Protein AF-A0A964HTT4-F1 (afdb_monomer_lite)

Structure (mmCIF, N/CA/C/O backbone):
data_AF-A0A964HTT4-F1
#
_entry.id   AF-A0A964HTT4-F1
#
loop_
_atom_site.group_PDB
_atom_site.id
_atom_site.type_symbol
_atom_site.label_atom_id
_atom_site.label_alt_id
_atom_site.label_comp_id
_atom_site.label_asym_id
_atom_site.label_entity_id
_atom_site.label_seq_id
_atom_site.pdbx_PDB_ins_code
_atom_site.Cartn_x
_atom_site.Cartn_y
_atom_site.Cartn_z
_atom_site.occupancy
_atom_site.B_iso_or_equiv
_atom_site.auth_seq_id
_atom_site.auth_comp_id
_atom_site.auth_asym_id
_atom_site.auth_atom_id
_atom_site.pdbx_PDB_model_num
ATOM 1 N N . MET A 1 1 ? -8.428 60.181 41.501 1.00 48.38 1 MET A N 1
ATOM 2 C CA . MET A 1 1 ? -9.116 59.068 42.196 1.00 48.38 1 MET A CA 1
ATOM 3 C C . MET A 1 1 ? -8.075 58.330 43.023 1.00 48.38 1 MET A C 1
ATOM 5 O O . MET A 1 1 ? -7.063 57.932 42.460 1.00 48.38 1 MET A O 1
ATOM 9 N N . SER A 1 2 ? -8.253 58.273 44.342 1.00 55.69 2 SER A N 1
ATOM 10 C CA . SER A 1 2 ? -7.199 58.010 45.333 1.00 55.69 2 SER A CA 1
ATOM 11 C C . SER A 1 2 ? -6.423 56.708 45.081 1.00 55.69 2 SER A C 1
ATOM 13 O O . SER A 1 2 ? -6.995 55.621 45.052 1.00 55.69 2 SER A O 1
ATOM 15 N N . GLN A 1 3 ? -5.111 56.837 44.860 1.00 75.62 3 GLN A N 1
ATOM 16 C CA . GLN A 1 3 ? -4.193 55.747 44.493 1.00 75.62 3 GLN A CA 1
ATOM 17 C C . GLN A 1 3 ? -3.587 55.008 45.702 1.00 75.62 3 GLN A C 1
ATOM 19 O O . GLN A 1 3 ? -2.711 54.162 45.514 1.00 75.62 3 GLN A O 1
ATOM 24 N N . ARG A 1 4 ? -4.034 55.309 46.927 1.00 81.19 4 ARG A N 1
ATOM 25 C CA . ARG A 1 4 ? -3.512 54.727 48.171 1.00 81.19 4 ARG A CA 1
ATOM 26 C C . ARG A 1 4 ? -4.614 54.036 48.969 1.00 81.19 4 ARG A C 1
ATOM 28 O O . ARG A 1 4 ? -5.766 54.460 48.900 1.00 81.19 4 ARG A O 1
ATOM 35 N N . ILE A 1 5 ? -4.250 52.962 49.664 1.00 82.88 5 ILE A N 1
ATOM 36 C CA . ILE A 1 5 ? -5.135 52.126 50.484 1.00 82.88 5 ILE A CA 1
ATOM 37 C C . ILE A 1 5 ? -4.649 52.216 51.938 1.00 82.88 5 ILE A C 1
ATOM 39 O O . ILE A 1 5 ? -3.454 52.010 52.165 1.00 82.88 5 ILE A O 1
ATOM 43 N N . PRO A 1 6 ? -5.517 52.526 52.914 1.00 84.50 6 PRO A N 1
ATOM 44 C CA . PRO A 1 6 ? -5.132 52.553 54.322 1.00 84.50 6 PRO A CA 1
ATOM 45 C C . PRO A 1 6 ? -4.897 51.140 54.871 1.00 84.50 6 PRO A C 1
ATOM 47 O O . PRO A 1 6 ? -5.583 50.196 54.481 1.00 84.50 6 PRO A O 1
ATOM 50 N N . VAL A 1 7 ? -3.966 50.995 55.822 1.00 82.12 7 VAL A N 1
ATOM 51 C CA . VAL A 1 7 ? -3.648 49.711 56.487 1.00 82.12 7 VAL A CA 1
ATOM 52 C C . VAL A 1 7 ? -4.878 49.016 57.071 1.00 82.12 7 VAL A C 1
ATOM 54 O O . VAL A 1 7 ? -4.962 47.791 57.038 1.00 82.12 7 VAL A O 1
ATOM 57 N N . THR A 1 8 ? -5.859 49.779 57.559 1.00 81.44 8 THR A N 1
ATOM 58 C CA . THR A 1 8 ? -7.095 49.250 58.160 1.00 81.44 8 THR A CA 1
ATOM 59 C C . THR A 1 8 ? -7.977 48.474 57.181 1.00 81.44 8 THR A C 1
ATOM 61 O O . THR A 1 8 ? -8.821 47.697 57.615 1.00 81.44 8 THR A O 1
ATOM 64 N N . GLU A 1 9 ? -7.794 48.669 55.873 1.00 79.62 9 GLU A N 1
ATOM 65 C CA . GLU A 1 9 ? -8.533 47.963 54.818 1.00 79.62 9 GLU A CA 1
ATOM 66 C C . GLU A 1 9 ? -7.769 46.744 54.265 1.00 79.62 9 GLU A C 1
ATOM 68 O O . GLU A 1 9 ? -8.265 46.054 53.372 1.00 79.62 9 GLU A O 1
ATOM 73 N N . LEU A 1 10 ? -6.561 46.460 54.769 1.00 78.31 10 LEU A N 1
ATOM 74 C CA . LEU A 1 10 ? -5.698 45.400 54.249 1.00 78.31 10 LEU A CA 1
ATOM 75 C C . LEU A 1 10 ? -5.826 44.093 55.055 1.00 78.31 10 LEU A C 1
ATOM 77 O O . LEU A 1 10 ? -5.874 44.121 56.285 1.00 78.31 10 LEU A O 1
ATOM 81 N N . PRO A 1 11 ? -5.801 42.918 54.393 1.00 77.50 11 PRO A N 1
ATOM 82 C CA . PRO A 1 11 ? -5.688 41.634 55.082 1.00 77.50 11 PRO A CA 1
ATOM 83 C C . PRO A 1 11 ? -4.397 41.545 55.906 1.00 77.50 11 PRO A C 1
ATOM 85 O O . PRO A 1 11 ? -3.343 41.996 55.458 1.00 77.50 11 PRO A O 1
ATOM 88 N N . GLN A 1 12 ? -4.443 40.881 57.065 1.00 72.50 12 GLN A N 1
ATOM 89 C CA . GLN A 1 12 ? -3.304 40.783 57.992 1.00 72.50 12 GLN A CA 1
ATOM 90 C C . GLN A 1 12 ? -2.031 40.203 57.344 1.00 72.50 12 GLN A C 1
ATOM 92 O O . GLN A 1 12 ? -0.926 40.648 57.642 1.00 72.50 12 GLN A O 1
ATOM 97 N N . SER A 1 13 ? -2.179 39.260 56.407 1.00 70.88 13 SER A N 1
ATOM 98 C CA . SER A 1 13 ? -1.062 38.693 55.639 1.00 70.88 13 SER A CA 1
ATOM 99 C C . SER A 1 13 ? -0.365 39.719 54.741 1.00 70.88 13 SER A C 1
ATOM 101 O O . SER A 1 13 ? 0.842 39.638 54.529 1.00 70.88 13 SER A O 1
ATOM 103 N N . VAL A 1 14 ? -1.115 40.692 54.220 1.00 74.38 14 VAL A N 1
ATOM 104 C CA . VAL A 1 14 ? -0.587 41.780 53.391 1.00 74.38 14 VAL A CA 1
ATOM 105 C C . VAL A 1 14 ? 0.033 42.863 54.264 1.00 74.38 14 VAL A C 1
ATOM 107 O O . VAL A 1 14 ? 1.078 43.385 53.900 1.00 74.38 14 VAL A O 1
ATOM 110 N N . VAL A 1 15 ? -0.569 43.163 55.421 1.00 78.44 15 VAL A N 1
ATOM 111 C CA . VAL A 1 15 ? -0.008 44.116 56.392 1.00 78.44 15 VAL A CA 1
ATOM 112 C C . VAL A 1 15 ? 1.374 43.660 56.844 1.00 78.44 15 VAL A C 1
ATOM 114 O O . VAL A 1 15 ? 2.316 44.432 56.733 1.00 78.44 15 VAL A O 1
ATOM 117 N N . TRP A 1 16 ? 1.518 42.394 57.249 1.00 78.69 16 TRP A N 1
ATOM 118 C CA . TRP A 1 16 ? 2.817 41.841 57.640 1.00 78.69 16 TRP A CA 1
ATOM 119 C C . TRP A 1 16 ? 3.867 41.980 56.527 1.00 78.69 16 TRP A C 1
ATOM 121 O O . TRP A 1 16 ? 4.937 42.534 56.759 1.00 78.69 16 TRP A O 1
ATOM 131 N N . ALA A 1 17 ? 3.547 41.543 55.305 1.00 74.25 17 ALA A N 1
ATOM 132 C CA . ALA A 1 17 ? 4.492 41.586 54.189 1.00 74.25 17 ALA A CA 1
ATOM 133 C C . ALA A 1 17 ? 4.860 43.022 53.777 1.00 74.25 17 ALA A C 1
ATOM 135 O O . ALA A 1 17 ? 5.997 43.289 53.402 1.00 74.25 17 ALA A O 1
ATOM 136 N N . ALA A 1 18 ? 3.905 43.951 53.841 1.00 79.81 18 ALA A N 1
ATOM 137 C CA . ALA A 1 18 ? 4.143 45.356 53.539 1.00 79.81 18 ALA A CA 1
ATOM 138 C C . ALA A 1 18 ? 4.972 46.060 54.625 1.00 79.81 18 ALA A C 1
ATOM 140 O O . ALA A 1 18 ? 5.767 46.929 54.280 1.00 79.81 18 ALA A O 1
ATOM 141 N N . THR A 1 19 ? 4.826 45.675 55.899 1.00 78.75 19 THR A N 1
ATOM 142 C CA . THR A 1 19 ? 5.685 46.154 56.994 1.00 78.75 19 THR A CA 1
ATOM 143 C C . THR A 1 19 ? 7.111 45.629 56.849 1.00 78.75 19 THR A C 1
ATOM 145 O O . THR A 1 19 ? 8.047 46.410 56.954 1.00 78.75 19 THR A O 1
ATOM 148 N N . GLU A 1 20 ? 7.287 44.338 56.553 1.00 78.56 20 GLU A N 1
ATOM 149 C CA . GLU A 1 20 ? 8.619 43.732 56.386 1.00 78.56 20 GLU A CA 1
ATOM 150 C C . GLU A 1 20 ? 9.408 44.365 55.227 1.00 78.56 20 GLU A C 1
ATOM 152 O O . GLU A 1 20 ? 10.632 44.455 55.261 1.00 78.56 20 GLU A O 1
ATOM 157 N N . LEU A 1 21 ? 8.698 44.818 54.191 1.00 79.31 21 LEU A N 1
ATOM 158 C CA . LEU A 1 21 ? 9.278 45.442 53.001 1.00 79.31 21 LEU A CA 1
ATOM 159 C C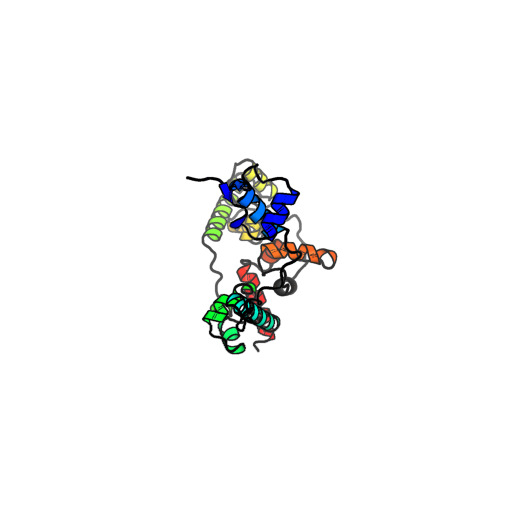 . LEU A 1 21 ? 9.280 46.978 53.045 1.00 79.31 21 LEU A C 1
ATOM 161 O O . LEU A 1 21 ? 9.623 47.597 52.039 1.00 79.31 21 LEU A O 1
ATOM 165 N N . ASP A 1 22 ? 8.884 47.574 54.173 1.00 81.44 22 ASP A N 1
ATOM 166 C CA . ASP A 1 22 ? 8.840 49.025 54.403 1.00 81.44 22 ASP A CA 1
ATOM 167 C C . ASP A 1 22 ? 8.063 49.805 53.319 1.00 81.44 22 ASP A C 1
ATOM 169 O O . ASP A 1 22 ? 8.517 50.794 52.746 1.00 81.44 22 ASP A O 1
ATOM 173 N N . LEU A 1 23 ? 6.871 49.307 52.967 1.00 82.25 23 LEU A N 1
ATOM 174 C CA . LEU A 1 23 ? 6.066 49.828 51.850 1.00 82.25 23 LEU A CA 1
ATOM 175 C C . LEU A 1 23 ? 4.967 50.817 52.268 1.00 82.25 23 LEU A C 1
ATOM 177 O O . LEU A 1 23 ? 4.212 51.284 51.403 1.00 82.25 23 LEU A O 1
ATOM 181 N N . PHE A 1 24 ? 4.855 51.115 53.563 1.00 84.56 24 PHE A N 1
ATOM 182 C CA . PHE A 1 24 ? 3.921 52.106 54.090 1.00 84.56 24 PHE A CA 1
ATOM 183 C C . PHE A 1 24 ? 4.535 53.504 54.084 1.00 84.56 24 PHE A C 1
ATOM 185 O O . PHE A 1 24 ? 5.737 53.674 54.242 1.00 84.56 24 PHE A O 1
ATOM 192 N N . ASP A 1 25 ? 3.695 54.513 53.878 1.00 80.12 25 ASP A N 1
ATOM 193 C CA . ASP A 1 25 ? 4.083 55.907 54.076 1.00 80.12 25 ASP A CA 1
ATOM 194 C C . ASP A 1 25 ? 3.839 56.374 55.519 1.00 80.12 25 ASP A C 1
ATOM 196 O O . ASP A 1 25 ? 3.223 55.673 56.323 1.00 80.12 25 ASP A O 1
ATOM 200 N N . ASP A 1 26 ? 4.248 57.609 55.822 1.00 77.94 26 ASP A N 1
ATOM 201 C CA . ASP A 1 26 ? 4.052 58.254 57.131 1.00 77.94 26 ASP A CA 1
ATOM 202 C C . ASP A 1 26 ? 2.573 58.330 57.569 1.00 77.94 26 ASP A C 1
ATOM 204 O O . ASP A 1 26 ? 2.273 58.502 58.749 1.00 77.94 26 ASP A O 1
ATOM 208 N N . ASN A 1 27 ? 1.634 58.175 56.627 1.00 79.75 27 ASN A N 1
ATOM 209 C CA . ASN A 1 27 ? 0.190 58.168 56.867 1.00 79.75 27 ASN A CA 1
ATOM 210 C C . ASN A 1 27 ? -0.394 56.749 56.985 1.00 79.75 27 ASN A C 1
ATOM 212 O O . ASN A 1 27 ? -1.616 56.584 56.998 1.00 79.75 27 ASN A O 1
ATOM 216 N N . ASN A 1 28 ? 0.459 55.727 57.078 1.00 81.44 28 ASN A N 1
ATOM 217 C CA . ASN A 1 28 ? 0.090 54.322 57.204 1.00 81.44 28 ASN A CA 1
ATOM 218 C C . ASN A 1 28 ? -0.806 53.833 56.045 1.00 81.44 28 ASN A C 1
ATOM 220 O O . ASN A 1 28 ? -1.810 53.133 56.230 1.00 81.44 28 ASN A O 1
ATOM 224 N N . THR A 1 29 ? -0.459 54.242 54.823 1.00 84.31 29 THR A N 1
ATOM 225 C CA . THR A 1 29 ? -1.119 53.841 53.578 1.00 84.31 29 THR A CA 1
ATOM 226 C C . THR A 1 29 ? -0.125 53.233 52.588 1.00 84.31 29 THR A C 1
ATOM 228 O O . THR A 1 29 ? 1.055 53.574 52.569 1.00 84.31 29 THR A O 1
ATOM 231 N N . ILE A 1 30 ? -0.603 52.320 51.740 1.00 86.06 30 ILE A N 1
ATOM 232 C CA . ILE A 1 30 ? 0.188 51.685 50.677 1.00 86.06 30 ILE A CA 1
ATOM 233 C C . ILE A 1 30 ? -0.327 52.101 49.300 1.00 86.06 30 ILE A C 1
ATOM 235 O O . ILE A 1 30 ? -1.529 52.298 49.094 1.00 86.06 30 ILE A O 1
ATOM 239 N N . SER A 1 31 ? 0.567 52.214 48.316 1.00 85.38 31 SER A N 1
ATOM 240 C CA . SER A 1 31 ? 0.157 52.451 46.930 1.00 85.38 31 SER A CA 1
ATOM 241 C C . SER A 1 31 ? -0.603 51.242 46.358 1.00 85.38 31 SER A C 1
ATOM 243 O O . SER A 1 31 ? -0.275 50.082 46.617 1.00 85.38 31 SER A O 1
ATOM 245 N N . ARG A 1 32 ? -1.615 51.497 45.519 1.00 79.19 32 ARG A N 1
ATOM 246 C CA . ARG A 1 32 ? -2.383 50.435 44.840 1.00 79.19 32 ARG A CA 1
ATOM 247 C C . ARG A 1 32 ? -1.519 49.532 43.960 1.00 79.19 32 ARG A C 1
ATOM 249 O O . ARG A 1 32 ? -1.834 48.353 43.818 1.00 79.19 32 ARG A O 1
ATOM 256 N N . SER A 1 33 ? -0.460 50.071 43.356 1.00 80.38 33 SER A N 1
ATOM 257 C CA . SER A 1 33 ? 0.473 49.289 42.543 1.00 80.38 33 SER A CA 1
ATOM 258 C C . SER A 1 33 ? 1.280 48.322 43.406 1.00 80.38 33 SER A C 1
ATOM 260 O O . SER A 1 33 ? 1.336 47.143 43.071 1.00 80.38 33 SER A O 1
ATOM 262 N N . HIS A 1 34 ? 1.820 48.774 44.545 1.00 81.06 34 HIS A N 1
ATOM 263 C CA . HIS A 1 34 ? 2.530 47.898 45.483 1.00 81.06 34 HIS A CA 1
ATOM 264 C C . HIS A 1 34 ? 1.600 46.840 46.074 1.00 81.06 34 HIS A C 1
ATOM 266 O O . HIS A 1 34 ? 1.963 45.669 46.100 1.00 81.06 34 HIS A O 1
ATOM 272 N N . PHE A 1 35 ? 0.373 47.218 46.447 1.00 79.44 35 PHE A N 1
ATOM 273 C CA . PHE A 1 35 ? -0.634 46.267 46.918 1.00 79.44 35 PHE A CA 1
ATOM 274 C C . PHE A 1 35 ? -0.944 45.180 45.879 1.00 79.44 35 PHE A C 1
ATOM 276 O O . PHE A 1 35 ? -1.007 44.003 46.223 1.00 79.44 35 PHE A O 1
ATOM 283 N N . ARG A 1 36 ? -1.105 45.546 44.600 1.00 78.88 36 ARG A N 1
ATOM 284 C CA . ARG A 1 36 ? -1.373 44.573 43.531 1.00 78.88 36 ARG A CA 1
ATOM 285 C C . ARG A 1 36 ? -0.204 43.610 43.336 1.00 78.88 36 ARG A C 1
ATOM 287 O O . ARG A 1 36 ? -0.428 42.404 43.286 1.00 78.88 36 ARG A O 1
ATOM 294 N N . THR A 1 37 ? 1.020 44.127 43.266 1.00 79.00 37 THR A N 1
ATOM 295 C CA . THR A 1 37 ? 2.223 43.298 43.113 1.00 79.00 37 THR A CA 1
ATOM 296 C C . THR A 1 37 ? 2.416 42.371 44.316 1.00 79.00 37 THR A C 1
ATOM 298 O O . THR A 1 37 ? 2.696 41.189 44.134 1.00 79.00 37 THR A O 1
ATOM 301 N N . LEU A 1 38 ? 2.189 42.868 45.537 1.00 78.25 38 LEU A N 1
ATOM 302 C CA . LEU A 1 38 ? 2.203 42.060 46.760 1.00 78.25 38 LEU A CA 1
ATOM 303 C C . LEU A 1 38 ? 1.121 40.984 46.758 1.00 78.25 38 LEU A C 1
ATOM 305 O O . LEU A 1 38 ? 1.397 39.845 47.117 1.00 78.25 38 LEU A O 1
ATOM 309 N N . GLY A 1 39 ? -0.098 41.321 46.338 1.00 72.25 39 GLY A N 1
ATOM 310 C CA . GLY A 1 39 ? -1.194 40.364 46.223 1.00 72.25 39 GLY A CA 1
ATOM 311 C C . GLY A 1 39 ? -0.860 39.232 45.251 1.00 72.25 39 GLY A C 1
ATOM 312 O O . GLY A 1 39 ? -1.039 38.065 45.584 1.00 72.25 39 GLY A O 1
ATOM 313 N N . GLU A 1 40 ? -0.308 39.554 44.078 1.00 73.62 40 GLU A N 1
ATOM 314 C CA . GLU A 1 40 ? 0.144 38.553 43.103 1.00 73.62 40 GLU A CA 1
ATOM 315 C C . GLU A 1 40 ? 1.315 37.708 43.635 1.00 73.62 40 GLU A C 1
ATOM 317 O O . GLU A 1 40 ? 1.335 36.491 43.437 1.00 73.62 40 GLU A O 1
ATOM 322 N N . PHE A 1 41 ? 2.260 38.323 44.353 1.00 69.88 41 PHE A N 1
ATOM 323 C CA . PHE A 1 41 ? 3.376 37.621 44.985 1.00 69.88 41 PHE A CA 1
ATOM 324 C C . PHE A 1 41 ? 2.900 36.661 46.084 1.00 69.88 41 PHE A C 1
ATOM 326 O O . PHE A 1 41 ? 3.270 35.488 46.075 1.00 69.88 41 PHE A O 1
ATOM 333 N N . LEU A 1 42 ? 2.027 37.113 46.986 1.00 70.56 42 LEU A N 1
ATOM 334 C CA . LEU A 1 42 ? 1.474 36.296 48.068 1.00 70.56 42 LEU A CA 1
ATOM 335 C C . LEU A 1 42 ? 0.562 35.181 47.542 1.00 70.56 42 LEU A C 1
ATOM 337 O O . LEU A 1 42 ? 0.581 34.082 48.086 1.00 70.56 42 LEU A O 1
ATOM 341 N N . LEU A 1 43 ? -0.177 35.404 46.453 1.00 66.81 43 LEU A N 1
ATOM 342 C CA . LEU A 1 43 ? -0.942 34.341 45.792 1.00 66.81 43 LEU A CA 1
ATOM 343 C C . LEU A 1 43 ? -0.041 33.279 45.148 1.00 66.81 43 LEU A C 1
ATOM 345 O O . LEU A 1 43 ? -0.410 32.107 45.123 1.00 66.81 43 LEU A O 1
ATOM 349 N N . ARG A 1 44 ? 1.126 33.671 44.620 1.00 63.34 44 ARG A N 1
ATOM 350 C CA . ARG A 1 44 ? 2.075 32.735 43.995 1.00 63.34 44 ARG A CA 1
ATOM 351 C C . ARG A 1 44 ? 2.962 32.000 44.994 1.00 63.34 44 ARG A C 1
ATOM 353 O O . ARG A 1 44 ? 3.280 30.841 44.755 1.00 63.34 44 ARG A O 1
ATOM 360 N N . TYR A 1 45 ? 3.374 32.664 46.070 1.00 60.19 45 TYR A N 1
ATOM 361 C CA . TYR A 1 45 ? 4.447 32.186 46.948 1.00 60.19 45 TYR A CA 1
ATOM 362 C C . TYR A 1 45 ? 4.072 32.160 48.437 1.00 60.19 45 TYR A C 1
ATOM 364 O O . TYR A 1 45 ? 4.768 31.532 49.226 1.00 60.19 45 TYR A O 1
ATOM 372 N N . GLY A 1 46 ? 2.963 32.787 48.842 1.00 59.47 46 GLY A N 1
ATOM 373 C CA . GLY A 1 46 ? 2.532 32.917 50.242 1.00 59.47 46 GLY A CA 1
ATOM 374 C C . GLY A 1 46 ? 1.785 31.707 50.817 1.00 59.47 46 GLY A C 1
ATOM 375 O O . GLY A 1 46 ? 1.170 31.818 51.876 1.00 59.47 46 GLY A O 1
ATOM 376 N N . GLY A 1 47 ? 1.830 30.549 50.153 1.00 53.91 47 GLY A N 1
ATOM 377 C CA . GLY A 1 47 ? 1.126 29.315 50.535 1.00 53.91 47 GLY A CA 1
ATOM 378 C C . GLY A 1 47 ? 1.654 28.602 51.790 1.00 53.91 47 GLY A C 1
ATOM 379 O O . GLY A 1 47 ? 1.583 27.381 51.856 1.00 53.91 47 GLY A O 1
ATOM 380 N N . GLY A 1 48 ? 2.206 29.333 52.763 1.00 51.38 48 GLY A N 1
ATOM 381 C CA . GLY A 1 48 ? 2.815 28.762 53.966 1.00 51.38 48 GLY A CA 1
ATOM 382 C C . GLY A 1 48 ? 1.895 28.638 55.183 1.00 51.38 48 GLY A C 1
ATOM 383 O O . GLY A 1 48 ? 2.076 27.705 55.947 1.00 51.38 48 GLY A O 1
ATOM 384 N N . ASN A 1 49 ? 0.918 29.532 55.390 1.00 49.69 49 ASN A N 1
ATOM 385 C CA . ASN A 1 49 ? 0.170 29.592 56.662 1.00 49.69 49 ASN A CA 1
ATOM 386 C C . ASN A 1 49 ? -1.287 30.071 56.506 1.00 49.69 49 ASN A C 1
ATOM 388 O O . ASN A 1 49 ? -1.701 31.074 57.082 1.00 49.69 49 ASN A O 1
ATOM 392 N N . SER A 1 50 ? -2.104 29.357 55.732 1.00 42.25 50 SER A N 1
ATOM 393 C CA . SER A 1 50 ? -3.564 29.519 55.801 1.00 42.25 50 SER A CA 1
ATOM 394 C C . SER A 1 50 ? -4.264 28.162 55.815 1.00 42.25 50 SER A C 1
ATOM 396 O O . SER A 1 50 ? -4.059 27.322 54.943 1.00 42.25 50 SER A O 1
ATOM 398 N N . THR A 1 51 ? -5.072 27.958 56.857 1.00 41.31 51 THR A N 1
ATOM 399 C CA . THR A 1 51 ? -5.993 26.836 57.067 1.00 41.31 51 THR A CA 1
ATOM 400 C C . THR A 1 51 ? -6.727 26.495 55.766 1.00 41.31 51 THR A C 1
ATOM 402 O O . THR A 1 51 ? -7.200 27.419 55.097 1.00 41.31 51 THR A O 1
ATOM 405 N N . PRO A 1 52 ? -6.843 25.210 55.375 1.00 40.19 52 PRO A N 1
ATOM 406 C CA . PRO A 1 52 ? -7.417 24.864 54.086 1.00 40.19 52 PRO A CA 1
ATOM 407 C C . PRO A 1 52 ? -8.868 25.343 54.025 1.00 40.19 52 PRO A C 1
ATOM 409 O O . PRO A 1 52 ? -9.713 24.929 54.820 1.00 40.19 52 PRO A O 1
ATOM 412 N N . ALA A 1 53 ? -9.157 26.209 53.050 1.00 37.12 53 ALA A N 1
ATOM 413 C CA . ALA A 1 53 ? -10.517 26.423 52.579 1.00 37.12 53 ALA A CA 1
ATOM 414 C C . ALA A 1 53 ? -11.142 25.047 52.286 1.00 37.12 53 ALA A C 1
ATOM 416 O O . ALA A 1 53 ? -10.425 24.167 51.788 1.00 37.12 53 ALA A O 1
ATOM 417 N N . PRO A 1 54 ? -12.438 24.828 52.591 1.00 40.75 54 PRO A N 1
ATOM 418 C CA . PRO A 1 54 ? -13.058 23.531 52.383 1.00 40.75 54 PRO A CA 1
ATOM 419 C C . PRO A 1 54 ? -12.815 23.134 50.936 1.00 40.75 54 PRO A C 1
ATOM 421 O O . PRO A 1 54 ? -13.107 23.908 50.017 1.00 40.75 54 PRO A O 1
ATOM 424 N N . ALA A 1 55 ? -12.196 21.965 50.763 1.00 41.31 55 ALA A N 1
ATOM 425 C CA . ALA A 1 55 ? -11.886 21.411 49.464 1.00 41.31 55 ALA A CA 1
ATOM 426 C C . ALA A 1 55 ? -13.119 21.598 48.582 1.00 41.31 55 ALA A C 1
ATOM 428 O O . ALA A 1 55 ? -14.201 21.103 48.915 1.00 41.31 55 ALA A O 1
ATOM 429 N N . LYS A 1 56 ? -12.978 22.342 47.475 1.00 44.94 56 LYS A N 1
ATOM 430 C CA . LYS A 1 56 ? -13.944 22.234 46.383 1.00 44.94 56 LYS A CA 1
ATOM 431 C C . LYS A 1 56 ? -14.066 20.744 46.155 1.00 44.94 56 LYS A C 1
ATOM 433 O O . LYS A 1 56 ? -13.068 20.122 45.807 1.00 44.94 56 LYS A O 1
ATOM 438 N N . VAL A 1 57 ? -15.242 20.190 46.442 1.00 42.47 57 VAL A N 1
ATOM 439 C CA . VAL A 1 57 ? -15.544 18.787 46.203 1.00 42.47 57 VAL A CA 1
ATOM 440 C C . VAL A 1 57 ? -15.161 18.547 44.756 1.00 42.47 57 VAL A C 1
ATOM 442 O O . VAL A 1 57 ? -15.843 19.012 43.839 1.00 42.47 57 VAL A O 1
ATOM 445 N N . THR A 1 58 ? -14.005 17.916 44.552 1.00 42.66 58 THR A N 1
ATOM 446 C CA . THR A 1 58 ? -13.577 17.443 43.251 1.00 42.66 58 THR A CA 1
ATOM 447 C C . THR A 1 58 ? -14.652 16.451 42.888 1.00 42.66 58 THR A C 1
ATOM 449 O O . THR A 1 58 ? -14.690 15.356 43.440 1.00 42.66 58 THR A O 1
ATOM 452 N N . ARG A 1 59 ? -15.613 16.889 42.068 1.00 51.16 59 ARG A N 1
ATOM 453 C CA . ARG A 1 59 ? -16.690 16.042 41.571 1.00 51.16 59 ARG A CA 1
ATOM 454 C C . ARG A 1 59 ? -16.000 14.819 40.992 1.00 51.16 59 ARG A C 1
ATOM 456 O O . ARG A 1 59 ? -15.324 14.926 39.969 1.00 51.16 59 ARG A O 1
ATOM 463 N N . THR A 1 60 ? -16.108 13.695 41.690 1.00 50.69 60 THR A N 1
ATOM 464 C CA . THR A 1 60 ? -15.514 12.431 41.278 1.00 50.69 60 THR A CA 1
ATOM 465 C C . THR A 1 60 ? -16.066 12.146 39.893 1.00 50.69 60 THR A C 1
ATOM 467 O O . THR A 1 60 ? -17.283 12.050 39.711 1.00 50.69 60 THR A O 1
ATOM 470 N N . ARG A 1 61 ? -15.190 12.162 38.887 1.00 54.66 61 ARG A N 1
ATOM 471 C CA . ARG A 1 61 ? -15.587 12.171 37.481 1.00 54.66 61 ARG A CA 1
ATOM 472 C C . ARG A 1 61 ? -16.262 10.840 37.165 1.00 54.66 61 ARG A C 1
ATOM 474 O O . ARG A 1 61 ? -15.603 9.823 37.024 1.00 54.66 61 ARG A O 1
ATOM 481 N N . THR A 1 62 ? -17.591 10.843 37.120 1.00 60.69 62 THR A N 1
ATOM 482 C CA . THR A 1 62 ? -18.389 9.606 37.119 1.00 60.69 62 THR A CA 1
ATOM 483 C C . THR A 1 62 ? -18.599 9.028 35.719 1.00 60.69 62 THR A C 1
ATOM 485 O O . THR A 1 62 ? -19.111 7.924 35.589 1.00 60.69 62 THR A O 1
ATOM 488 N N . LYS A 1 63 ? -18.249 9.768 34.656 1.00 65.94 63 LYS A N 1
ATOM 489 C CA . LYS A 1 63 ? -18.427 9.334 33.264 1.00 65.94 63 LYS A CA 1
ATOM 490 C C . LYS A 1 63 ? -17.182 9.632 32.431 1.00 65.94 63 LYS A C 1
ATOM 492 O O . LYS A 1 63 ? -16.628 10.734 32.508 1.00 65.94 63 LYS A O 1
ATOM 497 N N . ALA A 1 64 ? -16.775 8.644 31.637 1.00 73.00 64 ALA A N 1
ATOM 498 C CA . ALA A 1 64 ? -15.722 8.777 30.640 1.00 73.00 64 ALA A CA 1
ATOM 499 C C . ALA A 1 64 ? -16.093 9.855 29.610 1.00 73.00 64 ALA A C 1
ATOM 501 O O . ALA A 1 64 ? -17.264 10.058 29.270 1.00 73.00 64 ALA A O 1
ATOM 502 N N . THR A 1 65 ? -15.094 10.583 29.124 1.00 80.25 65 THR A N 1
ATOM 503 C CA . THR A 1 65 ? -15.289 11.560 28.048 1.00 80.25 65 THR A CA 1
ATOM 504 C C . THR A 1 65 ? -15.517 10.846 26.721 1.00 80.25 65 THR A C 1
ATOM 506 O O . THR A 1 65 ? -15.073 9.720 26.519 1.00 80.25 65 THR A O 1
ATOM 509 N N . LYS A 1 66 ? -16.148 11.528 25.756 1.00 76.56 66 LYS A N 1
ATOM 510 C CA . LYS A 1 66 ? -16.306 10.997 24.389 1.00 76.56 66 LYS A CA 1
ATOM 511 C C . LYS A 1 66 ? -14.969 10.574 23.759 1.00 76.56 66 LYS A C 1
ATOM 513 O O . LYS A 1 66 ? -14.944 9.640 22.968 1.00 76.56 66 LYS A O 1
ATOM 518 N N . ALA A 1 67 ? -13.875 11.260 24.100 1.00 77.69 67 ALA A N 1
ATOM 519 C CA . ALA A 1 67 ? -12.539 10.935 23.611 1.00 77.69 67 ALA A CA 1
ATOM 520 C C . ALA A 1 67 ? -12.001 9.626 24.207 1.00 77.69 67 ALA A C 1
ATOM 522 O O . ALA A 1 67 ? -11.462 8.814 23.463 1.00 77.69 67 ALA A O 1
ATOM 523 N N . GLU A 1 68 ? -12.198 9.403 25.508 1.00 81.50 68 GLU A N 1
ATOM 524 C CA . GLU A 1 68 ? -11.817 8.155 26.185 1.00 81.50 68 GLU A CA 1
ATOM 525 C C . GLU A 1 68 ? -12.631 6.972 25.671 1.00 81.50 68 GLU A C 1
ATOM 527 O O . GLU A 1 68 ? -12.049 5.968 25.287 1.00 81.50 68 GLU A O 1
ATOM 532 N N . VAL A 1 69 ? -13.954 7.129 25.549 1.00 77.38 69 VAL A N 1
ATOM 533 C CA . VAL A 1 69 ? -14.834 6.089 24.986 1.00 77.38 69 VAL A CA 1
ATOM 534 C C . VAL A 1 69 ? -14.425 5.739 23.552 1.00 77.38 69 VAL A C 1
ATOM 536 O O . VAL A 1 69 ? -14.434 4.575 23.163 1.00 77.38 69 VAL A O 1
ATOM 539 N N . ARG A 1 70 ? -14.027 6.736 22.751 1.00 81.06 70 ARG A N 1
ATOM 540 C CA . ARG A 1 70 ? -13.511 6.497 21.397 1.00 81.06 70 ARG A CA 1
ATOM 541 C C . ARG A 1 70 ? -12.167 5.767 21.419 1.00 81.06 70 ARG A C 1
ATOM 543 O O . ARG A 1 70 ? -11.959 4.910 20.568 1.00 81.06 70 ARG A O 1
ATOM 550 N N . SER A 1 71 ? -11.269 6.106 22.345 1.00 87.88 71 SER A N 1
ATOM 551 C CA . SER A 1 71 ? -9.985 5.409 22.501 1.00 87.88 71 SER A CA 1
ATOM 552 C C . SER A 1 71 ? -10.212 3.944 22.857 1.00 87.88 71 SER A C 1
ATOM 554 O O . SER A 1 71 ? -9.731 3.073 22.147 1.00 87.88 71 SER A O 1
ATOM 556 N N . GLU A 1 72 ? -11.048 3.679 23.860 1.00 92.31 72 GLU A N 1
ATOM 557 C CA . GLU A 1 72 ? -11.396 2.325 24.296 1.00 92.31 72 GLU A CA 1
ATOM 558 C C . GLU A 1 72 ? -12.033 1.507 23.164 1.00 92.31 72 GLU A C 1
ATOM 560 O O . GLU A 1 72 ? -11.667 0.357 22.930 1.00 92.31 72 GLU A O 1
ATOM 565 N N . LEU A 1 73 ? -12.951 2.110 22.399 1.00 94.31 73 LEU A N 1
ATOM 566 C CA . LEU A 1 73 ? -13.535 1.443 2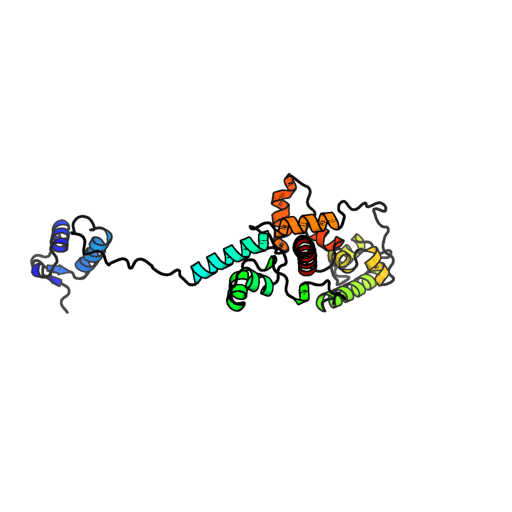1.238 1.00 94.31 73 LEU A CA 1
ATOM 567 C C . LEU A 1 73 ? -12.492 1.190 20.139 1.00 94.31 73 LEU A C 1
ATOM 569 O O . LEU A 1 73 ? -12.522 0.138 19.512 1.00 94.31 73 LEU A O 1
ATOM 573 N N . THR A 1 74 ? -11.554 2.114 19.919 1.00 94.75 74 THR A N 1
ATOM 574 C CA . THR A 1 74 ? -10.445 1.916 18.967 1.00 94.75 74 THR A CA 1
ATOM 575 C C . THR A 1 74 ? -9.574 0.732 19.384 1.00 94.75 74 THR A C 1
ATOM 577 O O . THR A 1 74 ? -9.207 -0.081 18.538 1.00 94.75 74 THR A O 1
ATOM 580 N N . ASP A 1 75 ? -9.280 0.602 20.677 1.00 94.19 75 ASP A N 1
ATOM 581 C CA . ASP A 1 75 ? -8.465 -0.487 21.216 1.00 94.19 75 ASP A CA 1
ATOM 582 C C . ASP A 1 75 ? -9.174 -1.839 21.071 1.00 94.19 75 ASP A C 1
ATOM 584 O O . ASP A 1 75 ? -8.572 -2.799 20.592 1.00 94.19 75 ASP A O 1
ATOM 588 N N . ARG A 1 76 ? -10.486 -1.890 21.340 1.00 96.44 76 ARG A N 1
ATOM 589 C CA . ARG A 1 76 ? -11.314 -3.082 21.082 1.00 96.44 76 ARG A CA 1
ATOM 590 C C . ARG A 1 76 ? -11.346 -3.467 19.602 1.00 96.44 76 ARG A C 1
ATOM 592 O O . ARG A 1 76 ? -11.267 -4.648 19.273 1.00 96.44 76 ARG A O 1
ATOM 599 N N . ILE A 1 77 ? -11.448 -2.489 18.697 1.00 96.50 77 ILE A N 1
ATOM 600 C CA . ILE A 1 77 ? -11.394 -2.746 17.248 1.00 96.50 77 ILE A CA 1
ATOM 601 C C . ILE A 1 77 ? -10.010 -3.281 16.858 1.00 96.50 77 ILE A C 1
ATOM 603 O O . ILE A 1 77 ? -9.920 -4.225 16.079 1.00 96.50 77 ILE A O 1
ATOM 607 N N . ARG A 1 78 ? -8.928 -2.715 17.407 1.00 94.25 78 ARG A N 1
ATOM 608 C CA . ARG A 1 78 ? -7.555 -3.176 17.156 1.00 94.25 78 ARG A CA 1
ATOM 609 C C . ARG A 1 78 ? -7.361 -4.628 17.590 1.00 94.25 78 ARG A C 1
ATOM 611 O O . ARG A 1 78 ? -6.788 -5.407 16.835 1.00 94.25 78 ARG A O 1
ATOM 618 N N . GLU A 1 79 ? -7.831 -4.982 18.782 1.00 95.06 79 GLU A N 1
ATOM 619 C CA . GLU A 1 79 ? -7.762 -6.347 19.311 1.00 95.06 79 GLU A CA 1
ATOM 620 C C . GLU A 1 79 ? -8.533 -7.333 18.423 1.00 95.06 79 GLU A C 1
ATOM 622 O O . GLU A 1 79 ? -8.011 -8.388 18.057 1.00 95.06 79 GLU A O 1
ATOM 627 N N . PHE A 1 80 ? -9.735 -6.951 17.982 1.00 96.44 80 PHE A N 1
ATOM 628 C CA . PHE A 1 80 ? -10.509 -7.746 17.032 1.00 96.44 80 PHE A CA 1
ATOM 629 C C . PHE A 1 80 ? -9.767 -7.936 15.698 1.00 96.44 80 PHE A C 1
ATOM 631 O O . PHE A 1 80 ? -9.621 -9.062 15.228 1.00 96.44 80 PHE A O 1
ATOM 638 N N . LEU A 1 81 ? -9.218 -6.866 15.116 1.00 95.50 81 LEU A N 1
ATOM 639 C CA . LEU A 1 81 ? -8.489 -6.916 13.840 1.00 95.50 81 LEU A CA 1
ATOM 640 C C . LEU A 1 81 ? -7.153 -7.669 13.915 1.00 95.50 81 LEU A C 1
ATOM 642 O O . LEU A 1 81 ? -6.650 -8.113 12.884 1.00 95.50 81 LEU A O 1
ATOM 646 N N . ALA A 1 82 ? -6.576 -7.852 15.106 1.00 93.50 82 ALA A N 1
ATOM 647 C CA . ALA A 1 82 ? -5.385 -8.683 15.276 1.00 93.50 82 ALA A CA 1
ATOM 648 C C . ALA A 1 82 ? -5.667 -10.163 14.950 1.00 93.50 82 ALA A C 1
ATOM 650 O O . ALA A 1 82 ? -4.802 -10.854 14.401 1.00 93.50 82 ALA A O 1
ATOM 651 N N . THR A 1 83 ? -6.884 -10.625 15.259 1.00 94.81 83 THR A N 1
ATOM 652 C CA . THR A 1 83 ? -7.358 -11.998 15.016 1.00 94.81 83 THR A CA 1
ATOM 653 C C . THR A 1 83 ? -8.191 -12.124 13.740 1.00 94.81 83 THR A C 1
ATOM 655 O O . THR A 1 83 ? -8.128 -13.163 13.092 1.00 94.81 83 THR A O 1
ATOM 658 N N . HIS A 1 84 ? -8.880 -11.052 13.335 1.00 96.56 84 HIS A N 1
ATOM 659 C CA . HIS A 1 84 ? -9.744 -10.994 12.151 1.00 96.56 84 HIS A CA 1
ATOM 660 C C . HIS A 1 84 ? -9.285 -9.906 11.153 1.00 96.56 84 HIS A C 1
ATOM 662 O O . HIS A 1 84 ? -10.033 -8.973 10.842 1.00 96.56 84 HIS A O 1
ATOM 668 N N . PRO A 1 85 ? -8.035 -9.956 10.656 1.00 95.44 85 PRO A N 1
ATOM 669 C CA . PRO A 1 85 ? -7.540 -8.988 9.679 1.00 95.44 85 PRO A CA 1
ATOM 670 C C . PRO A 1 85 ? -8.342 -9.063 8.373 1.00 95.44 85 PRO A C 1
ATOM 672 O O . PRO A 1 85 ? -8.661 -10.152 7.898 1.00 95.44 85 PRO A O 1
ATOM 675 N N . GLY A 1 86 ? -8.648 -7.911 7.774 1.00 96.31 86 GLY A N 1
ATOM 676 C CA . GLY A 1 86 ? -9.484 -7.835 6.573 1.00 96.31 86 GLY A CA 1
ATOM 677 C C . GLY A 1 86 ? -10.985 -7.983 6.848 1.00 96.31 86 GLY A C 1
ATOM 678 O O . GLY A 1 86 ? -11.750 -8.228 5.915 1.00 96.31 86 GLY A O 1
ATOM 679 N N . ALA A 1 87 ? -11.424 -7.858 8.104 1.00 97.25 87 ALA A N 1
ATOM 680 C CA . ALA A 1 87 ? -12.843 -7.744 8.431 1.00 97.25 87 ALA A CA 1
ATOM 681 C C . ALA A 1 87 ? -13.432 -6.438 7.878 1.00 97.25 87 ALA A C 1
ATOM 683 O O . ALA A 1 87 ? -12.732 -5.421 7.802 1.00 97.25 87 ALA A O 1
ATOM 684 N N . THR A 1 88 ? -14.716 -6.449 7.519 1.00 97.50 88 THR A N 1
ATOM 685 C CA . THR A 1 88 ? -15.422 -5.229 7.108 1.00 97.50 88 THR A CA 1
ATOM 686 C C . THR A 1 88 ? -15.928 -4.450 8.318 1.00 97.50 88 THR A C 1
ATOM 688 O O . THR A 1 88 ? -16.083 -4.981 9.420 1.00 97.50 88 THR A O 1
ATOM 691 N N . LEU A 1 89 ? -16.234 -3.161 8.133 1.00 96.88 89 LEU A N 1
ATOM 692 C CA . LEU A 1 89 ? -16.840 -2.351 9.200 1.00 96.88 89 LEU A CA 1
ATOM 693 C C . LEU A 1 89 ? -18.167 -2.946 9.699 1.00 96.88 89 LEU A C 1
ATOM 695 O O . LEU A 1 89 ? -18.501 -2.776 10.873 1.00 96.88 89 LEU A O 1
ATOM 699 N N . HIS A 1 90 ? -18.914 -3.635 8.829 1.00 96.31 90 HIS A N 1
ATOM 700 C CA . HIS A 1 90 ? -20.163 -4.292 9.201 1.00 96.31 90 HIS A CA 1
ATOM 701 C C . HIS A 1 90 ? -19.910 -5.486 10.127 1.00 96.31 90 HIS A C 1
ATOM 703 O O . HIS A 1 90 ? -20.541 -5.592 11.176 1.00 96.31 90 HIS A O 1
ATOM 709 N N . GLU A 1 91 ? -18.932 -6.328 9.803 1.00 96.56 91 GLU A N 1
ATOM 710 C CA . GLU A 1 91 ? -18.559 -7.481 10.629 1.00 96.56 91 GLU A CA 1
ATOM 711 C C . GLU A 1 91 ? -18.033 -7.061 11.998 1.00 96.56 91 GLU A C 1
ATOM 713 O O . GLU A 1 91 ? -18.423 -7.635 13.011 1.00 96.56 91 GLU A O 1
ATOM 718 N N . ILE A 1 92 ? -17.217 -6.004 12.048 1.00 97.38 92 ILE A N 1
ATOM 719 C CA . ILE A 1 92 ? -16.733 -5.427 13.308 1.00 97.38 92 ILE A CA 1
ATOM 720 C C . ILE A 1 92 ? -17.913 -4.917 14.150 1.00 97.38 92 ILE A C 1
ATOM 722 O O . ILE A 1 92 ? -17.955 -5.134 15.362 1.00 97.38 92 ILE A O 1
ATOM 726 N N . ALA A 1 93 ? -18.886 -4.244 13.524 1.00 97.12 93 ALA A N 1
ATOM 727 C CA . ALA A 1 93 ? -20.077 -3.741 14.208 1.00 97.12 93 ALA A CA 1
ATOM 728 C C . ALA A 1 93 ? -20.919 -4.874 14.814 1.00 97.12 93 ALA A C 1
ATOM 730 O O . ALA A 1 93 ? -21.332 -4.773 15.972 1.00 97.12 93 ALA A O 1
ATOM 731 N N . VAL A 1 94 ? -21.120 -5.960 14.062 1.00 97.06 94 VAL A N 1
ATOM 732 C CA . VAL A 1 94 ? -21.828 -7.161 14.527 1.00 97.06 94 VAL A CA 1
ATOM 733 C C . VAL A 1 94 ? -21.058 -7.837 15.663 1.00 97.06 94 VAL A C 1
ATOM 735 O O . VAL A 1 94 ? -21.619 -8.040 16.739 1.00 97.06 94 VAL A O 1
ATOM 738 N N . ALA A 1 95 ? -19.766 -8.111 15.472 1.00 96.25 95 ALA A N 1
ATOM 739 C CA . ALA A 1 95 ? -18.935 -8.821 16.443 1.00 96.25 95 ALA A CA 1
ATOM 740 C C . ALA A 1 95 ? -18.811 -8.074 17.780 1.00 96.25 95 ALA A C 1
ATOM 742 O O . ALA A 1 95 ? -18.875 -8.682 18.846 1.00 96.25 95 ALA A O 1
ATOM 743 N N . LEU A 1 96 ? -18.674 -6.745 17.744 1.00 96.44 96 LEU A N 1
ATOM 744 C CA . LEU A 1 96 ? -18.550 -5.928 18.955 1.00 96.44 96 LEU A CA 1
ATOM 745 C C . LEU A 1 96 ? -19.901 -5.483 19.533 1.00 96.44 96 LEU A C 1
ATOM 747 O O . LEU A 1 96 ? -19.917 -4.890 20.616 1.00 96.44 96 LEU A O 1
ATOM 751 N N . SER A 1 97 ? -21.013 -5.760 18.837 1.00 96.62 97 SER A N 1
ATOM 752 C CA . SER A 1 97 ? -22.361 -5.276 19.172 1.00 96.62 97 SER A CA 1
ATOM 753 C C . SER A 1 97 ? -22.421 -3.747 19.329 1.00 96.62 97 SER A C 1
ATOM 755 O O . SER A 1 97 ? -23.023 -3.215 20.263 1.00 96.62 97 SER A O 1
ATOM 757 N N . VAL A 1 98 ? -21.766 -3.025 18.414 1.00 95.62 98 VAL A N 1
ATOM 758 C CA . VAL A 1 98 ? -21.673 -1.555 18.406 1.00 95.62 98 VAL A CA 1
ATOM 759 C C . VAL A 1 98 ? -22.293 -1.003 17.117 1.00 95.62 98 VAL A C 1
ATOM 761 O O . VAL A 1 98 ? -22.028 -1.536 16.043 1.00 95.62 98 VAL A O 1
ATOM 764 N N . PRO A 1 99 ? -23.072 0.096 17.163 1.00 95.31 99 PRO A N 1
ATOM 765 C CA . PRO A 1 99 ? -23.632 0.705 15.959 1.00 95.31 99 PRO A CA 1
ATOM 766 C C . PRO A 1 99 ? -22.565 1.134 14.943 1.00 95.31 99 PRO A C 1
ATOM 768 O O . PRO A 1 99 ? -21.565 1.766 15.300 1.00 95.31 99 PRO A O 1
ATOM 771 N N . LEU A 1 100 ? -22.838 0.891 13.657 1.00 93.94 100 LEU A N 1
ATOM 772 C CA . LEU A 1 100 ? -21.920 1.184 12.551 1.00 93.94 100 LEU A CA 1
ATOM 773 C C . LEU A 1 100 ? -21.349 2.621 12.564 1.00 93.94 100 LEU A C 1
ATOM 775 O O . LEU A 1 100 ? -20.138 2.753 12.417 1.00 93.94 100 LEU A O 1
ATOM 779 N N . PRO A 1 101 ? -22.118 3.702 12.837 1.00 94.12 101 PRO A N 1
ATOM 780 C CA . PRO A 1 101 ? -21.554 5.059 12.885 1.00 94.12 101 PRO A CA 1
ATOM 781 C C . PRO A 1 101 ? -20.439 5.251 13.929 1.00 94.12 101 PRO A C 1
ATOM 783 O O . PRO A 1 101 ? -19.503 6.031 13.717 1.00 94.12 101 PRO A O 1
ATOM 786 N N . ALA A 1 102 ? -20.519 4.537 15.056 1.00 93.06 102 ALA A N 1
ATOM 787 C CA . ALA A 1 102 ? -19.500 4.591 16.099 1.00 93.06 102 ALA A CA 1
ATOM 788 C C . ALA A 1 102 ? -18.240 3.815 15.684 1.00 93.06 102 ALA A C 1
ATOM 790 O O . ALA A 1 102 ? -17.129 4.303 15.911 1.00 93.06 102 ALA A O 1
ATOM 791 N N . ILE A 1 103 ? -18.411 2.671 15.009 1.00 96.00 103 ILE A N 1
ATOM 792 C CA . ILE A 1 103 ? -17.316 1.897 14.411 1.00 96.00 103 ILE A CA 1
ATOM 793 C C . ILE A 1 103 ? -16.620 2.698 13.310 1.00 96.00 103 ILE A C 1
ATOM 795 O O . ILE A 1 103 ? -15.416 2.895 13.403 1.00 96.00 103 ILE A O 1
ATOM 799 N N . THR A 1 104 ? -17.345 3.264 12.340 1.00 94.38 104 THR A N 1
ATOM 800 C CA . THR A 1 104 ? -16.767 4.071 11.248 1.00 94.38 104 THR A CA 1
ATOM 801 C C . THR A 1 104 ? -15.886 5.208 11.766 1.00 94.38 104 THR A C 1
ATOM 803 O O . THR A 1 104 ? -14.839 5.510 11.196 1.00 94.38 104 THR A O 1
ATOM 806 N N . THR A 1 105 ? -16.285 5.844 12.870 1.00 92.62 105 THR A N 1
ATOM 807 C CA . THR A 1 105 ? -15.504 6.931 13.474 1.00 92.62 105 THR A CA 1
ATOM 808 C C . THR A 1 105 ? -14.282 6.416 14.237 1.00 92.62 105 THR A C 1
ATOM 810 O O . THR A 1 105 ? -13.213 7.022 14.169 1.00 92.62 105 THR A O 1
ATOM 813 N N . SER A 1 106 ? -14.432 5.315 14.973 1.00 94.44 106 SER A N 1
ATOM 814 C CA . SER A 1 106 ? -13.396 4.791 15.877 1.00 94.44 106 SER A CA 1
ATOM 815 C C . SER A 1 106 ? -12.403 3.862 15.176 1.00 94.44 106 SER A C 1
ATOM 817 O O . SER A 1 106 ? -11.303 3.671 15.668 1.00 94.44 106 SER A O 1
ATOM 819 N N . ALA A 1 107 ? -12.746 3.330 14.002 1.00 94.25 107 ALA A N 1
ATOM 820 C CA . ALA A 1 107 ? -11.874 2.485 13.192 1.00 94.25 107 ALA A CA 1
ATOM 821 C C . ALA A 1 107 ? -10.843 3.285 12.379 1.00 94.25 107 ALA A C 1
ATOM 823 O O . ALA A 1 107 ? -9.878 2.702 11.900 1.00 94.25 107 ALA A O 1
ATOM 824 N N . ARG A 1 108 ? -10.993 4.614 12.238 1.00 92.19 108 ARG A N 1
ATOM 825 C CA . ARG A 1 108 ? -10.049 5.471 11.486 1.00 92.19 108 ARG A CA 1
ATOM 826 C C . ARG A 1 108 ? -8.573 5.225 11.837 1.00 92.19 108 ARG A C 1
ATOM 828 O O . ARG A 1 108 ? -7.767 5.115 10.918 1.00 92.19 108 ARG A O 1
ATOM 835 N N . PRO A 1 109 ? -8.185 5.084 13.120 1.00 91.19 109 PRO A N 1
ATOM 836 C CA . PRO A 1 109 ? -6.797 4.836 13.499 1.00 91.19 109 PRO A CA 1
ATOM 837 C C . PRO A 1 109 ? -6.330 3.392 13.292 1.00 91.19 109 PRO A C 1
ATOM 839 O O . PRO A 1 109 ? -5.251 3.078 13.777 1.00 91.19 109 PRO A O 1
ATOM 842 N N . VAL A 1 110 ? -7.134 2.518 12.674 1.00 92.69 110 VAL A N 1
ATOM 843 C CA . VAL A 1 110 ? -6.828 1.111 12.334 1.00 92.69 110 VAL A CA 1
ATOM 844 C C . VAL A 1 110 ? -7.371 0.710 10.952 1.00 92.69 110 VAL A C 1
ATOM 846 O O . VAL A 1 110 ? -7.392 -0.465 10.595 1.00 92.69 110 VAL A O 1
ATOM 849 N N . GLU A 1 111 ? -7.778 1.688 10.139 1.00 92.56 111 GLU A N 1
ATOM 850 C CA . GLU A 1 111 ? -8.484 1.482 8.865 1.00 92.56 111 GLU A CA 1
ATOM 851 C C . GLU A 1 111 ? -7.636 0.725 7.826 1.00 92.56 111 GLU A C 1
ATOM 853 O O . GLU A 1 111 ? -8.178 0.111 6.916 1.00 92.56 111 GLU A O 1
ATOM 858 N N . TRP A 1 112 ? -6.305 0.693 7.971 1.00 93.81 112 TRP A N 1
ATOM 859 C CA . TRP A 1 112 ? -5.418 -0.043 7.057 1.00 93.81 112 TRP A CA 1
ATOM 860 C C . TRP A 1 112 ? -5.533 -1.571 7.152 1.00 93.81 112 TRP A C 1
ATOM 862 O O . TRP A 1 112 ? -4.979 -2.254 6.293 1.00 93.81 112 TRP A O 1
ATOM 872 N N . LEU A 1 113 ? -6.207 -2.099 8.179 1.00 95.69 113 LEU A N 1
ATOM 873 C CA . LEU A 1 113 ? -6.499 -3.529 8.347 1.00 95.69 113 LEU A CA 1
ATOM 874 C C . LEU A 1 113 ? -7.936 -3.901 7.957 1.00 95.69 113 LEU A C 1
ATOM 876 O O . LEU A 1 113 ? -8.303 -5.071 8.049 1.00 95.69 113 LEU A O 1
ATOM 880 N N . VAL A 1 114 ? -8.745 -2.922 7.554 1.00 96.25 114 VAL A N 1
ATOM 881 C CA . VAL A 1 114 ? -10.163 -3.093 7.228 1.00 96.25 114 VAL A CA 1
ATOM 882 C C . VAL A 1 114 ? -10.320 -3.157 5.712 1.00 96.25 114 VAL A C 1
ATOM 884 O O . VAL A 1 114 ? -9.711 -2.366 4.992 1.00 96.25 114 VAL A O 1
ATOM 887 N N . LEU A 1 115 ? -11.152 -4.084 5.235 1.00 96.38 115 LEU A N 1
ATOM 888 C CA . LEU A 1 115 ? -11.602 -4.118 3.842 1.00 96.38 115 LEU A CA 1
ATOM 889 C C . LEU A 1 115 ? -12.985 -3.473 3.728 1.00 96.38 115 LEU A C 1
ATOM 891 O O . LEU A 1 115 ? -13.846 -3.653 4.592 1.00 96.38 115 LEU A O 1
ATOM 895 N N . ALA A 1 116 ? -13.217 -2.735 2.648 1.00 93.75 116 ALA A N 1
ATOM 896 C CA . ALA A 1 116 ? -14.572 -2.387 2.246 1.00 93.75 116 ALA A CA 1
ATOM 897 C C . ALA A 1 116 ? -15.283 -3.602 1.621 1.00 93.75 116 ALA A C 1
ATOM 899 O O . ALA A 1 116 ? -14.641 -4.525 1.124 1.00 93.75 116 ALA A O 1
ATOM 900 N N . GLU A 1 117 ? -16.619 -3.590 1.607 1.00 92.06 117 GLU A N 1
ATOM 901 C CA . GLU A 1 117 ? -17.434 -4.687 1.048 1.00 92.06 117 GLU A CA 1
ATOM 902 C C . GLU A 1 117 ? -17.071 -4.993 -0.415 1.00 92.06 117 GLU A C 1
ATOM 904 O O . GLU A 1 117 ? -16.895 -6.143 -0.803 1.00 92.06 117 GLU A O 1
ATOM 909 N N . ASN A 1 118 ? -16.857 -3.954 -1.225 1.00 89.94 118 ASN A N 1
ATOM 910 C CA . ASN A 1 118 ? -16.438 -4.088 -2.622 1.00 89.94 118 ASN A CA 1
ATOM 911 C C . ASN A 1 118 ? -14.965 -4.504 -2.792 1.00 89.94 118 ASN A C 1
ATOM 913 O O . ASN A 1 118 ? -14.522 -4.734 -3.914 1.00 89.94 118 ASN A O 1
ATOM 917 N N . GLU A 1 119 ? -14.191 -4.553 -1.709 1.00 92.06 119 GLU A N 1
ATOM 918 C CA . GLU A 1 119 ? -12.803 -5.003 -1.708 1.00 92.06 119 GLU A CA 1
ATOM 919 C C . GLU A 1 119 ? -12.667 -6.453 -1.231 1.00 92.06 119 GLU A C 1
ATOM 921 O O . GLU A 1 119 ? -11.545 -6.954 -1.232 1.00 92.06 119 GLU A O 1
ATOM 926 N N . LEU A 1 120 ? -13.748 -7.140 -0.844 1.00 91.31 120 LEU A N 1
ATOM 927 C CA . LEU A 1 120 ? -13.695 -8.544 -0.415 1.00 91.31 120 LEU A CA 1
ATOM 928 C C . LEU A 1 120 ? -13.278 -9.485 -1.547 1.00 91.31 120 LEU A C 1
ATOM 930 O O . LEU A 1 120 ? -12.518 -10.425 -1.323 1.00 91.31 120 LEU A O 1
ATOM 934 N N . GLU A 1 121 ? -13.706 -9.184 -2.768 1.00 88.31 121 GLU A N 1
ATOM 935 C CA . GLU A 1 121 ? -13.389 -9.970 -3.956 1.00 88.31 121 GLU A CA 1
ATOM 936 C C . GLU A 1 121 ? -12.265 -9.321 -4.768 1.00 88.31 121 GLU A C 1
ATOM 938 O O . GLU A 1 121 ? -12.047 -8.102 -4.738 1.00 88.31 121 GLU A O 1
ATOM 943 N N . GLU A 1 122 ? -11.495 -10.146 -5.479 1.00 80.75 122 GLU A N 1
ATOM 944 C CA . GLU A 1 122 ? -10.507 -9.626 -6.416 1.00 80.75 122 GLU A CA 1
ATOM 945 C C . GLU A 1 122 ? -11.219 -8.933 -7.587 1.00 80.75 122 GLU A C 1
ATOM 947 O O . GLU A 1 122 ? -12.131 -9.520 -8.172 1.00 80.75 122 GLU A O 1
ATOM 952 N N . PRO A 1 123 ? -10.835 -7.692 -7.946 1.00 75.94 123 PRO A N 1
ATOM 953 C CA . PRO A 1 123 ? -11.439 -7.014 -9.082 1.00 75.94 123 PRO A CA 1
ATOM 954 C C . PRO A 1 123 ? -11.257 -7.839 -10.357 1.00 75.94 123 PRO A C 1
ATOM 956 O O . PRO A 1 123 ? -10.132 -8.195 -10.707 1.00 75.94 123 PRO A O 1
ATOM 959 N N . THR A 1 124 ? -12.352 -8.093 -11.075 1.00 68.19 124 THR A N 1
ATOM 960 C CA . THR A 1 124 ? -12.329 -8.841 -12.343 1.00 68.19 124 THR A CA 1
ATOM 961 C C . THR A 1 124 ? -11.509 -8.121 -13.417 1.00 68.19 124 THR A C 1
ATOM 963 O O . THR A 1 124 ? -10.865 -8.765 -14.240 1.00 68.19 124 THR A O 1
ATOM 966 N N . GLU A 1 125 ? -11.476 -6.786 -13.378 1.00 66.88 125 GLU A N 1
ATOM 967 C CA . GLU A 1 125 ? -10.643 -5.959 -14.248 1.00 66.88 125 GLU A CA 1
ATOM 968 C C . GLU A 1 125 ? -9.916 -4.875 -13.447 1.00 66.88 125 GLU A C 1
ATOM 970 O O . GLU A 1 125 ? -10.501 -4.164 -12.625 1.00 66.88 125 GLU A O 1
ATOM 975 N N . ARG A 1 126 ? -8.617 -4.711 -13.720 1.00 66.00 126 ARG A N 1
ATOM 976 C CA . ARG A 1 126 ? -7.833 -3.592 -13.192 1.00 66.00 126 ARG A CA 1
ATOM 977 C C . ARG A 1 126 ? -8.048 -2.381 -14.090 1.00 66.00 126 ARG A C 1
ATOM 979 O O . ARG A 1 126 ? -7.416 -2.265 -15.138 1.00 66.00 126 ARG A O 1
ATOM 986 N N . VAL A 1 127 ? -8.924 -1.473 -13.667 1.00 65.81 127 VAL A N 1
ATOM 987 C CA . VAL A 1 127 ? -9.117 -0.197 -14.362 1.00 65.81 127 VAL A CA 1
ATOM 988 C C . VAL A 1 127 ? -7.878 0.665 -14.147 1.00 65.81 127 VAL A C 1
ATOM 990 O O . VAL A 1 127 ? -7.594 1.134 -13.044 1.00 65.81 127 VAL A O 1
ATOM 993 N N . GLU A 1 128 ? -7.109 0.862 -15.211 1.00 69.25 128 GLU A N 1
ATOM 994 C CA . GLU A 1 128 ? -5.961 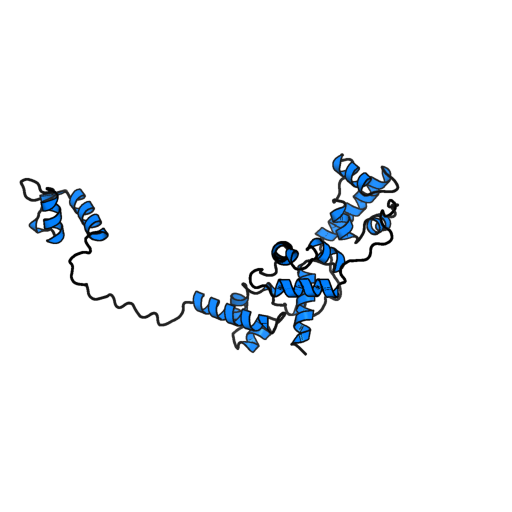1.750 -15.171 1.00 69.25 128 GLU A CA 1
ATOM 995 C C . GLU A 1 128 ? -6.412 3.202 -14.980 1.00 69.25 128 GLU A C 1
ATOM 997 O O . GLU A 1 128 ? -7.305 3.697 -15.665 1.00 69.25 128 GLU A O 1
ATOM 1002 N N . SER A 1 129 ? -5.781 3.915 -14.045 1.00 75.44 129 SER A N 1
ATOM 1003 C CA . SER A 1 129 ? -6.080 5.333 -13.852 1.00 75.44 129 SER A CA 1
ATOM 1004 C C . SER A 1 129 ? -5.670 6.144 -15.083 1.00 75.44 129 SER A C 1
ATOM 1006 O O . SER A 1 129 ? -4.585 5.928 -15.627 1.00 75.44 129 SER A O 1
ATOM 1008 N N . GLN A 1 130 ? -6.463 7.158 -15.441 1.00 76.31 130 GLN A N 1
ATOM 1009 C CA . GLN A 1 130 ? -6.193 8.036 -16.589 1.00 76.31 130 GLN A CA 1
ATOM 1010 C C . GLN A 1 130 ? -4.752 8.570 -16.599 1.00 76.31 130 GLN A C 1
ATOM 1012 O O . GLN A 1 130 ? -4.056 8.472 -17.600 1.00 76.31 130 GLN A O 1
ATOM 1017 N N . THR A 1 131 ? -4.236 9.018 -15.451 1.00 79.62 131 THR A N 1
ATOM 1018 C CA . THR A 1 131 ? -2.853 9.509 -15.328 1.00 79.62 131 THR A CA 1
ATOM 1019 C C . THR A 1 131 ? -1.795 8.462 -15.694 1.00 79.62 131 THR A C 1
ATOM 1021 O O . THR A 1 131 ? -0.724 8.806 -16.208 1.00 79.62 131 THR A O 1
ATOM 1024 N N . ILE A 1 132 ? -2.049 7.184 -15.396 1.00 82.06 132 ILE A N 1
ATOM 1025 C CA . ILE A 1 132 ? -1.140 6.090 -15.747 1.00 82.06 132 ILE A CA 1
ATOM 1026 C C . ILE A 1 132 ? -1.205 5.856 -17.255 1.00 82.06 132 ILE A C 1
ATOM 1028 O O . ILE A 1 132 ? -0.141 5.812 -17.874 1.00 82.06 132 ILE A O 1
ATOM 1032 N N . SER A 1 133 ? -2.410 5.820 -17.835 1.00 81.94 133 SER A N 1
ATOM 1033 C CA . SER A 1 133 ? -2.608 5.741 -19.288 1.00 81.94 133 SER A CA 1
ATOM 1034 C C . SER A 1 133 ? -1.870 6.875 -20.008 1.00 81.94 133 SER A C 1
ATOM 1036 O O . SER A 1 133 ? -0.993 6.613 -20.828 1.00 81.94 133 SER A O 1
ATOM 1038 N N . ASP A 1 134 ? -2.089 8.128 -19.599 1.00 86.31 134 ASP A N 1
ATOM 1039 C CA . ASP A 1 134 ? -1.435 9.307 -20.183 1.00 86.31 134 ASP A CA 1
ATOM 1040 C C . ASP A 1 134 ? 0.096 9.229 -20.071 1.00 86.31 134 ASP A C 1
ATOM 1042 O O . ASP A 1 134 ? 0.851 9.655 -20.948 1.00 86.31 134 ASP A O 1
ATOM 1046 N N . THR A 1 135 ? 0.602 8.695 -18.956 1.00 89.56 135 THR A N 1
ATOM 1047 C CA . THR A 1 135 ? 2.046 8.513 -18.767 1.00 89.56 135 THR A CA 1
ATOM 1048 C C . THR A 1 135 ? 2.586 7.383 -19.635 1.00 89.56 135 THR A C 1
ATOM 1050 O O . THR A 1 135 ? 3.712 7.494 -20.125 1.00 89.56 135 THR A O 1
ATOM 1053 N N . ARG A 1 136 ? 1.804 6.322 -19.860 1.00 92.62 136 ARG A N 1
ATOM 1054 C CA . ARG A 1 136 ? 2.160 5.249 -20.787 1.00 92.62 136 ARG A CA 1
ATOM 1055 C C . ARG A 1 136 ? 2.216 5.772 -22.219 1.00 92.62 136 ARG A C 1
ATOM 1057 O O . ARG A 1 136 ? 3.180 5.476 -22.916 1.00 92.62 136 ARG A O 1
ATOM 1064 N N . ASP A 1 137 ? 1.279 6.619 -22.625 1.00 94.06 137 ASP A N 1
ATOM 1065 C CA . ASP A 1 137 ? 1.284 7.221 -23.962 1.00 94.06 137 ASP A CA 1
ATOM 1066 C C . ASP A 1 137 ? 2.464 8.174 -24.162 1.00 94.06 137 ASP A C 1
ATOM 1068 O O . ASP A 1 137 ? 3.182 8.075 -25.161 1.00 94.06 137 ASP A O 1
ATOM 1072 N N . ARG A 1 138 ? 2.779 9.007 -23.160 1.00 95.12 138 ARG A N 1
ATOM 1073 C CA . ARG A 1 138 ? 4.015 9.811 -23.169 1.00 95.12 138 ARG A CA 1
ATOM 1074 C C . ARG A 1 138 ? 5.275 8.947 -23.247 1.00 95.12 138 ARG A C 1
ATOM 1076 O O . ARG A 1 138 ? 6.219 9.317 -23.939 1.00 95.12 138 ARG A O 1
ATOM 1083 N N . ALA A 1 139 ? 5.307 7.802 -22.561 1.00 95.88 139 ALA A N 1
ATOM 1084 C CA . ALA A 1 139 ? 6.421 6.862 -22.659 1.00 95.88 139 ALA A CA 1
ATOM 1085 C C . ALA A 1 139 ? 6.555 6.283 -24.073 1.00 95.88 139 ALA A C 1
ATOM 1087 O O . ALA A 1 139 ? 7.663 6.248 -24.604 1.0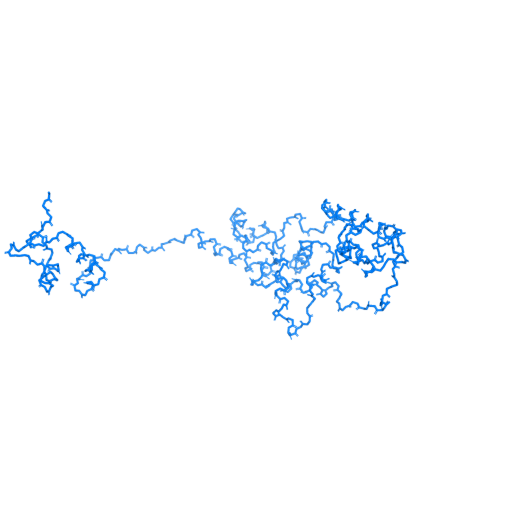0 95.88 139 ALA A O 1
ATOM 1088 N N . ARG A 1 140 ? 5.441 5.875 -24.696 1.00 97.12 140 ARG A N 1
ATOM 1089 C CA . ARG A 1 140 ? 5.427 5.350 -26.069 1.00 97.12 140 ARG A CA 1
ATOM 1090 C C . ARG A 1 140 ? 5.990 6.368 -27.060 1.00 97.12 140 ARG A C 1
ATOM 1092 O O . ARG A 1 140 ? 6.914 6.041 -27.801 1.00 97.12 140 ARG A O 1
ATOM 1099 N N . GLY A 1 141 ? 5.506 7.612 -27.005 1.00 96.75 141 GLY A N 1
ATOM 1100 C CA . GLY A 1 141 ? 5.999 8.693 -27.863 1.00 96.75 141 GLY A CA 1
ATOM 1101 C C . GLY A 1 141 ? 7.489 8.987 -27.655 1.00 96.75 141 GLY A C 1
ATOM 1102 O O . GLY A 1 141 ? 8.235 9.129 -28.622 1.00 96.75 141 GLY A O 1
ATOM 1103 N N . ALA A 1 142 ? 7.958 9.001 -26.402 1.00 97.00 142 ALA A N 1
ATOM 1104 C CA . ALA A 1 142 ? 9.370 9.222 -26.092 1.00 97.00 142 ALA A CA 1
ATOM 1105 C C . ALA A 1 142 ? 10.277 8.091 -26.608 1.00 97.00 142 ALA A C 1
ATOM 1107 O O . ALA A 1 142 ? 11.364 8.364 -27.115 1.00 97.00 142 ALA A O 1
ATOM 1108 N N . LEU A 1 143 ? 9.839 6.831 -26.505 1.00 97.50 143 LEU A N 1
ATOM 1109 C CA . LEU A 1 143 ? 10.573 5.673 -27.026 1.00 97.50 143 LEU A CA 1
ATOM 1110 C C . LEU A 1 143 ? 10.682 5.715 -28.555 1.00 97.50 143 LEU A C 1
ATOM 1112 O O . LEU A 1 143 ? 11.763 5.478 -29.093 1.00 97.50 143 LEU A O 1
ATOM 1116 N N . GLN A 1 144 ? 9.593 6.065 -29.245 1.00 96.44 144 GLN A N 1
ATOM 1117 C CA . GLN A 1 144 ? 9.595 6.240 -30.699 1.00 96.44 144 GLN A CA 1
ATOM 1118 C C . GLN A 1 144 ? 10.543 7.366 -31.124 1.00 96.44 144 GLN A C 1
ATOM 1120 O O . GLN A 1 144 ? 11.399 7.148 -31.979 1.00 96.44 144 GLN A O 1
ATOM 1125 N N . ALA A 1 145 ? 10.456 8.536 -30.483 1.00 95.94 145 ALA A N 1
ATOM 1126 C CA . ALA A 1 145 ? 11.337 9.668 -30.768 1.00 95.94 145 ALA A CA 1
ATOM 1127 C C . ALA A 1 145 ? 12.816 9.332 -30.516 1.00 95.94 145 ALA A C 1
ATOM 1129 O O . ALA A 1 145 ? 13.680 9.664 -31.326 1.00 95.94 145 ALA A O 1
ATOM 1130 N N . ALA A 1 146 ? 13.114 8.629 -29.420 1.00 96.69 146 ALA A N 1
ATOM 1131 C CA . ALA A 1 146 ? 14.473 8.220 -29.090 1.00 96.69 146 ALA A CA 1
ATOM 1132 C C . ALA A 1 146 ? 15.053 7.227 -30.109 1.00 96.69 146 ALA A C 1
ATOM 1134 O O . ALA A 1 146 ? 16.229 7.334 -30.459 1.00 96.69 146 ALA A O 1
ATOM 1135 N N . ASN A 1 147 ? 14.238 6.300 -30.624 1.00 95.62 147 ASN A N 1
ATOM 1136 C CA . ASN A 1 147 ? 14.678 5.319 -31.619 1.00 95.62 147 ASN A CA 1
ATOM 1137 C C . ASN A 1 147 ? 15.100 5.958 -32.952 1.00 95.62 147 ASN A C 1
ATOM 1139 O O . ASN A 1 147 ? 15.967 5.420 -33.633 1.00 95.62 147 ASN A O 1
ATOM 1143 N N . LEU A 1 148 ? 14.546 7.124 -33.305 1.00 94.56 148 LEU A N 1
ATOM 1144 C CA . LEU A 1 148 ? 14.984 7.883 -34.486 1.00 94.56 148 LEU A CA 1
ATOM 1145 C C . LEU A 1 148 ? 16.426 8.401 -34.358 1.00 94.56 148 LEU A C 1
ATOM 1147 O O . LEU A 1 148 ? 17.051 8.737 -35.359 1.00 94.56 148 LEU A O 1
ATOM 1151 N N . MET A 1 149 ? 16.948 8.491 -33.132 1.00 95.31 149 MET A N 1
ATOM 1152 C CA . MET A 1 149 ? 18.277 9.031 -32.835 1.00 95.31 149 MET A CA 1
ATOM 1153 C C . MET A 1 149 ? 19.280 7.951 -32.420 1.00 95.31 149 MET A C 1
ATOM 1155 O O . MET A 1 149 ? 20.481 8.134 -32.601 1.00 95.31 149 MET A O 1
ATOM 1159 N N . ALA A 1 150 ? 18.807 6.849 -31.834 1.00 90.88 150 ALA A N 1
ATOM 1160 C CA . ALA A 1 150 ? 19.641 5.746 -31.377 1.00 90.88 150 ALA A CA 1
ATOM 1161 C C . ALA A 1 150 ? 18.904 4.409 -31.526 1.00 90.88 150 ALA A C 1
ATOM 1163 O O . ALA A 1 150 ? 17.884 4.185 -30.875 1.00 90.88 150 ALA A O 1
ATOM 1164 N N . SER A 1 151 ? 19.468 3.505 -32.330 1.00 88.19 151 SER A N 1
ATOM 1165 C CA . SER A 1 151 ? 18.965 2.143 -32.510 1.00 88.19 151 SER A CA 1
ATOM 1166 C C . SER A 1 151 ? 20.136 1.147 -32.569 1.00 88.19 151 SER A C 1
ATOM 1168 O O . SER A 1 151 ? 21.103 1.420 -33.283 1.00 88.19 151 SER A O 1
ATOM 1170 N N . PRO A 1 152 ? 20.099 0.020 -31.834 1.00 90.12 152 PRO A N 1
ATOM 1171 C CA . PRO A 1 152 ? 19.059 -0.372 -30.884 1.00 90.12 152 PRO A CA 1
ATOM 1172 C C . PRO A 1 152 ? 19.044 0.528 -29.639 1.00 90.12 152 PRO A C 1
ATOM 1174 O O . PRO A 1 152 ? 20.074 1.025 -29.175 1.00 90.12 152 PRO A O 1
ATOM 1177 N N . LEU A 1 153 ? 17.855 0.751 -29.082 1.00 93.50 153 LEU A N 1
ATOM 1178 C CA . LEU A 1 153 ? 17.670 1.701 -27.995 1.00 93.50 153 LEU A CA 1
ATOM 1179 C C . LEU A 1 153 ? 18.061 1.071 -26.646 1.00 93.50 153 LEU A C 1
ATOM 1181 O O . LEU A 1 153 ? 17.376 0.194 -26.111 1.00 93.50 153 LEU A O 1
ATOM 1185 N N . THR A 1 154 ? 19.174 1.536 -26.075 1.00 92.75 154 THR A N 1
ATOM 1186 C CA . THR A 1 154 ? 19.663 1.125 -24.746 1.00 92.75 154 THR A CA 1
ATOM 1187 C C . THR A 1 154 ? 19.179 2.072 -23.640 1.00 92.75 154 THR A C 1
ATOM 1189 O O . THR A 1 154 ? 18.851 3.233 -23.900 1.00 92.75 154 THR A O 1
ATOM 1192 N N . HIS A 1 155 ? 19.211 1.622 -22.376 1.00 91.12 155 HIS A N 1
ATOM 1193 C CA . HIS A 1 155 ? 18.920 2.480 -21.211 1.00 91.12 155 HIS A CA 1
ATOM 1194 C C . HIS A 1 155 ? 19.782 3.749 -21.187 1.00 91.12 155 HIS A C 1
ATOM 1196 O O . HIS A 1 155 ? 19.291 4.842 -20.890 1.00 91.12 155 HIS A O 1
ATOM 1202 N N . ASN A 1 156 ? 21.075 3.597 -21.488 1.00 92.69 156 ASN A N 1
ATOM 1203 C CA . ASN A 1 156 ? 22.046 4.686 -21.441 1.00 92.69 156 ASN A CA 1
ATOM 1204 C C . ASN A 1 156 ? 21.801 5.689 -22.568 1.00 92.69 156 ASN A C 1
ATOM 1206 O O . ASN A 1 156 ? 21.809 6.890 -22.306 1.00 92.69 156 ASN A O 1
ATOM 1210 N N . ALA A 1 157 ? 21.513 5.208 -23.783 1.00 94.31 157 ALA A N 1
ATOM 1211 C CA . ALA A 1 157 ? 21.172 6.066 -24.914 1.00 94.31 157 ALA A CA 1
ATOM 1212 C C . ALA A 1 157 ? 19.908 6.888 -24.623 1.00 94.31 157 ALA A C 1
ATOM 1214 O O . ALA A 1 157 ? 19.937 8.113 -24.726 1.00 94.31 157 ALA A O 1
ATOM 1215 N N . TYR A 1 158 ? 18.833 6.245 -24.154 1.00 96.69 158 TYR A N 1
ATOM 1216 C CA . TYR A 1 158 ? 17.603 6.951 -23.790 1.00 96.69 158 TYR A CA 1
ATOM 1217 C C . TYR A 1 158 ? 17.831 7.976 -22.669 1.00 96.69 158 TYR A C 1
ATOM 1219 O O . TYR A 1 158 ? 17.397 9.122 -22.764 1.00 96.69 158 TYR A O 1
ATOM 1227 N N . THR A 1 159 ? 18.562 7.598 -21.615 1.00 95.81 159 THR A N 1
ATOM 1228 C CA . THR A 1 159 ? 18.867 8.505 -20.495 1.00 95.81 159 THR A CA 1
ATOM 1229 C C . THR A 1 159 ? 19.704 9.705 -20.946 1.00 95.81 159 THR A C 1
ATOM 1231 O O . THR A 1 159 ? 19.468 10.819 -20.479 1.00 95.81 159 THR A O 1
ATOM 1234 N N . ALA A 1 160 ? 20.662 9.512 -21.857 1.00 96.56 160 ALA A N 1
ATOM 1235 C CA . ALA A 1 160 ? 21.459 10.599 -22.421 1.00 96.56 160 ALA A CA 1
ATOM 1236 C C . ALA A 1 160 ? 20.596 11.561 -23.253 1.00 96.56 160 ALA A C 1
ATOM 1238 O O . ALA A 1 160 ? 20.691 12.779 -23.085 1.00 96.56 160 ALA A O 1
ATOM 1239 N N . LEU A 1 161 ? 19.700 11.028 -24.088 1.00 97.31 161 LEU A N 1
ATOM 1240 C CA . LEU A 1 161 ? 18.755 11.830 -24.868 1.00 97.31 161 LEU A CA 1
ATOM 1241 C C . LEU A 1 161 ? 17.821 12.642 -23.962 1.00 97.31 161 LEU A C 1
ATOM 1243 O O . LEU A 1 161 ? 17.637 13.834 -24.200 1.00 97.31 161 LEU A O 1
ATOM 1247 N N . LEU A 1 162 ? 17.315 12.036 -22.884 1.00 96.56 162 LEU A N 1
ATOM 1248 C CA . LEU A 1 162 ? 16.471 12.717 -21.901 1.00 96.56 162 LEU A CA 1
ATOM 1249 C C . LEU A 1 162 ? 17.229 13.848 -21.188 1.00 96.56 162 LEU A C 1
ATOM 1251 O O . LEU A 1 162 ? 16.736 14.967 -21.101 1.00 96.56 162 LEU A O 1
ATOM 1255 N N . ARG A 1 163 ? 18.457 13.585 -20.717 1.00 95.69 163 ARG A N 1
ATOM 1256 C CA . ARG A 1 163 ? 19.295 14.594 -20.035 1.00 95.69 163 ARG A CA 1
ATOM 1257 C C . ARG A 1 163 ? 19.690 15.751 -20.944 1.00 95.69 163 ARG A C 1
ATOM 1259 O O . ARG A 1 163 ? 19.782 16.879 -20.481 1.00 95.69 163 ARG A O 1
ATOM 1266 N N . SER A 1 164 ? 19.930 15.469 -22.222 1.00 95.81 164 SER A N 1
ATOM 1267 C CA . SER A 1 164 ? 20.252 16.493 -23.222 1.00 95.81 164 SER A CA 1
ATOM 1268 C C . SER A 1 164 ? 19.027 17.275 -23.715 1.00 95.81 164 SER A C 1
ATOM 1270 O O . SER A 1 164 ? 19.179 18.167 -24.545 1.00 95.81 164 SER A O 1
ATOM 1272 N N . GLY A 1 165 ? 17.819 16.939 -23.244 1.00 95.44 165 GLY A N 1
ATOM 1273 C CA . GLY A 1 165 ? 16.569 17.586 -23.649 1.00 95.44 165 GLY A CA 1
ATOM 1274 C C . GLY A 1 165 ? 16.111 17.256 -25.073 1.00 95.44 165 GLY A C 1
ATOM 1275 O O . GLY A 1 165 ? 15.136 17.837 -25.542 1.00 95.44 165 GLY A O 1
ATOM 1276 N N . ARG A 1 166 ? 16.783 16.325 -25.764 1.00 95.12 166 ARG A N 1
ATOM 1277 C CA . ARG A 1 166 ? 16.447 15.913 -27.141 1.00 95.12 166 ARG A CA 1
ATOM 1278 C C . ARG A 1 166 ? 15.144 15.126 -27.232 1.00 95.12 166 ARG A C 1
ATOM 1280 O O . ARG A 1 166 ? 14.540 15.071 -28.295 1.00 95.12 166 ARG A O 1
ATOM 1287 N N . ILE A 1 167 ? 14.725 14.528 -26.122 1.00 96.38 167 ILE A N 1
ATOM 1288 C CA . ILE A 1 167 ? 13.424 13.882 -25.966 1.00 96.38 167 ILE A CA 1
ATOM 1289 C C . ILE A 1 167 ? 12.790 14.346 -24.656 1.00 96.38 167 ILE A C 1
ATOM 1291 O O . ILE A 1 167 ? 13.491 14.698 -23.706 1.00 96.38 167 ILE A O 1
ATOM 1295 N N . GLN A 1 168 ? 11.463 14.300 -24.596 1.00 95.31 168 GLN A N 1
ATOM 1296 C CA . GLN A 1 168 ? 10.688 14.553 -23.385 1.00 95.31 168 GLN A CA 1
ATOM 1297 C C . GLN A 1 168 ? 9.906 13.292 -23.037 1.00 95.31 168 GLN A C 1
ATOM 1299 O O . GLN A 1 168 ? 9.176 12.765 -23.872 1.00 95.31 168 GLN A O 1
ATOM 1304 N N . GLY A 1 169 ? 10.061 12.794 -21.812 1.00 94.00 169 GLY A N 1
ATOM 1305 C CA . GLY A 1 169 ? 9.421 11.551 -21.409 1.00 94.00 169 GLY A CA 1
ATOM 1306 C C . GLY A 1 169 ? 9.738 11.126 -19.977 1.00 94.00 169 GLY A C 1
ATOM 1307 O O . GLY A 1 169 ? 10.550 11.754 -19.294 1.00 94.00 169 GLY A O 1
ATOM 1308 N N . PRO A 1 170 ? 9.091 10.053 -19.497 1.00 94.88 170 PRO A N 1
ATOM 1309 C CA . PRO A 1 170 ? 9.393 9.476 -18.197 1.00 94.88 170 PRO A CA 1
ATOM 1310 C C . PRO A 1 170 ? 10.804 8.873 -18.155 1.00 94.88 170 PRO A C 1
ATOM 1312 O O . PRO A 1 170 ? 11.397 8.535 -19.182 1.00 94.88 170 PRO A O 1
ATOM 1315 N N . SER A 1 171 ? 11.333 8.712 -16.940 1.00 94.00 171 SER A N 1
ATOM 1316 C CA . SER A 1 171 ? 12.616 8.042 -16.712 1.00 94.00 171 SER A CA 1
ATOM 1317 C C . SER A 1 171 ? 12.552 6.556 -17.079 1.00 94.00 171 SER A C 1
ATOM 1319 O O . SER A 1 171 ? 11.485 5.943 -17.032 1.00 94.00 171 SER A O 1
ATOM 1321 N N . VAL A 1 172 ? 13.708 5.942 -17.360 1.00 91.06 172 VAL A N 1
ATOM 1322 C CA . VAL A 1 172 ? 13.815 4.492 -17.628 1.00 91.06 172 VAL A CA 1
ATOM 1323 C C . VAL A 1 172 ? 13.165 3.668 -16.514 1.00 91.06 172 VAL A C 1
ATOM 1325 O O . VAL A 1 172 ? 12.397 2.754 -16.794 1.00 91.06 172 VAL A O 1
ATOM 1328 N N . ALA A 1 173 ? 13.402 4.026 -15.248 1.00 84.69 173 ALA A N 1
ATOM 1329 C CA . ALA A 1 173 ? 12.796 3.340 -14.108 1.00 84.69 173 ALA A C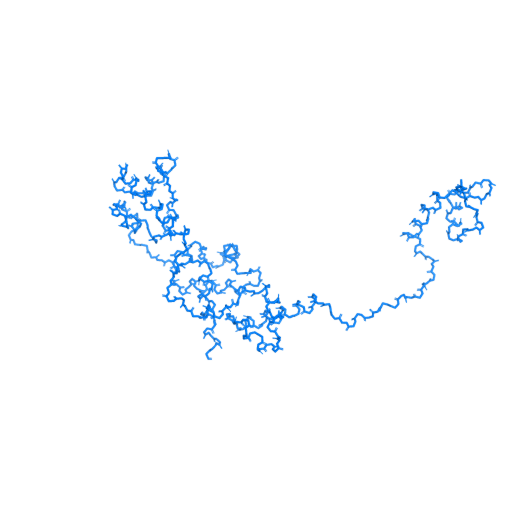A 1
ATOM 1330 C C . ALA A 1 173 ? 11.261 3.399 -14.147 1.00 84.69 173 ALA A C 1
ATOM 1332 O O . ALA A 1 173 ? 10.596 2.394 -13.901 1.00 84.69 173 ALA A O 1
ATOM 1333 N N . ARG A 1 174 ? 10.691 4.558 -14.501 1.00 86.31 174 ARG A N 1
ATOM 1334 C CA . ARG A 1 174 ? 9.240 4.711 -14.627 1.00 86.31 174 ARG A CA 1
ATOM 1335 C C . ARG A 1 174 ? 8.686 3.939 -15.826 1.00 86.31 174 ARG A C 1
ATOM 1337 O O . ARG A 1 174 ? 7.613 3.365 -15.712 1.00 86.31 174 ARG A O 1
ATOM 1344 N N . ILE A 1 175 ? 9.413 3.878 -16.941 1.00 91.06 175 ILE A N 1
ATOM 1345 C CA . ILE A 1 175 ? 9.042 3.055 -18.102 1.00 91.06 175 ILE A CA 1
ATOM 1346 C C . ILE A 1 175 ? 9.012 1.574 -17.713 1.00 91.06 175 ILE A C 1
ATOM 1348 O O . ILE A 1 175 ? 8.008 0.906 -17.924 1.00 91.06 175 ILE A O 1
ATOM 1352 N N . VAL A 1 176 ? 10.055 1.065 -17.059 1.00 86.75 176 VAL A N 1
ATOM 1353 C CA . VAL A 1 176 ? 10.094 -0.335 -16.609 1.00 86.75 176 VAL A CA 1
ATOM 1354 C C . VAL A 1 176 ? 8.929 -0.657 -15.666 1.00 86.75 176 VAL A C 1
ATOM 1356 O O . VAL A 1 176 ? 8.312 -1.702 -15.816 1.00 86.75 176 VAL A O 1
ATOM 1359 N N . GLN A 1 177 ? 8.554 0.254 -14.762 1.00 78.31 177 GLN A N 1
ATOM 1360 C CA . GLN A 1 177 ? 7.364 0.074 -13.916 1.00 78.31 177 GLN A CA 1
ATOM 1361 C C . GLN A 1 177 ? 6.057 -0.036 -14.716 1.00 78.31 177 GLN A C 1
ATOM 1363 O O . GLN A 1 177 ? 5.162 -0.773 -14.322 1.00 78.31 177 GLN A O 1
ATOM 1368 N N . LEU A 1 178 ? 5.920 0.721 -15.808 1.00 84.25 178 LEU A N 1
ATOM 1369 C CA . LEU A 1 178 ? 4.688 0.773 -16.602 1.00 84.25 178 LEU A CA 1
ATOM 1370 C C . LEU A 1 178 ? 4.538 -0.404 -17.571 1.00 84.25 178 LEU A C 1
ATOM 1372 O O . LEU A 1 178 ? 3.409 -0.738 -17.923 1.00 84.25 178 LEU A O 1
ATOM 1376 N N . PHE A 1 179 ? 5.648 -0.988 -18.024 1.00 85.12 179 PHE A N 1
ATOM 1377 C CA . PHE A 1 179 ? 5.676 -2.022 -19.068 1.00 85.12 179 PHE A CA 1
ATOM 1378 C C . PHE A 1 179 ? 6.289 -3.352 -18.595 1.00 85.12 179 PHE A C 1
ATOM 1380 O O . PHE A 1 179 ? 6.446 -4.278 -19.386 1.00 85.12 179 PHE A O 1
ATOM 1387 N N . GLY A 1 180 ? 6.688 -3.453 -17.327 1.00 78.75 180 GLY A N 1
ATOM 1388 C CA . GLY A 1 180 ? 7.328 -4.628 -16.724 1.00 78.75 180 GLY A CA 1
ATOM 1389 C C . GLY A 1 180 ? 8.816 -4.781 -17.063 1.00 78.75 180 GLY A C 1
ATOM 1390 O O . GLY A 1 180 ? 9.607 -5.186 -16.213 1.00 78.75 180 GLY A O 1
ATOM 1391 N N . SER A 1 181 ? 9.236 -4.429 -18.279 1.00 84.50 181 SER A N 1
ATOM 1392 C CA . SER A 1 181 ? 10.647 -4.427 -18.683 1.00 84.50 181 SER A CA 1
ATOM 1393 C C . SER A 1 181 ? 10.926 -3.418 -19.797 1.00 84.50 181 SER A C 1
ATOM 1395 O O . SER A 1 181 ? 10.013 -2.933 -20.465 1.00 84.50 181 SER A O 1
ATOM 1397 N N . TRP A 1 182 ? 12.204 -3.097 -20.010 1.00 90.62 182 TRP A N 1
ATOM 1398 C CA . TRP A 1 182 ? 12.621 -2.204 -21.092 1.00 90.62 182 TRP A CA 1
ATOM 1399 C C . TRP A 1 182 ? 12.378 -2.803 -22.474 1.00 90.62 182 TRP A C 1
ATOM 1401 O O . TRP A 1 182 ? 11.850 -2.128 -23.351 1.00 90.62 182 TRP A O 1
ATOM 1411 N N . SER A 1 183 ? 12.711 -4.082 -22.658 1.00 88.50 183 SER A N 1
ATOM 1412 C CA . SER A 1 183 ? 12.462 -4.793 -23.912 1.00 88.50 183 SER A CA 1
ATOM 1413 C C . SER A 1 183 ? 10.968 -4.878 -24.217 1.00 88.50 183 SER A C 1
ATOM 1415 O O . SER A 1 183 ? 10.578 -4.623 -25.355 1.00 88.50 183 SER A O 1
ATOM 1417 N N . ALA A 1 184 ? 10.119 -5.139 -23.215 1.00 87.56 184 ALA A N 1
ATOM 1418 C CA . ALA A 1 184 ? 8.666 -5.091 -23.386 1.00 87.56 184 ALA A CA 1
ATOM 1419 C C . ALA A 1 184 ? 8.177 -3.683 -23.765 1.00 87.56 184 ALA A C 1
ATOM 1421 O O . ALA A 1 184 ? 7.342 -3.544 -24.657 1.00 87.56 184 ALA A O 1
ATOM 1422 N N . ALA A 1 185 ? 8.731 -2.632 -23.150 1.00 92.44 185 ALA A N 1
ATOM 1423 C CA . ALA A 1 185 ? 8.396 -1.252 -23.491 1.00 92.44 185 ALA A CA 1
ATOM 1424 C C . ALA A 1 185 ? 8.761 -0.912 -24.945 1.00 92.44 185 ALA A C 1
ATOM 1426 O O . ALA A 1 185 ? 7.910 -0.431 -25.690 1.00 92.44 185 ALA A O 1
ATOM 1427 N N . CYS A 1 186 ? 9.992 -1.209 -25.371 1.00 93.56 186 CYS A N 1
ATOM 1428 C CA . CYS A 1 186 ? 10.440 -1.013 -26.750 1.00 93.56 186 CYS A CA 1
ATOM 1429 C C . CYS A 1 186 ? 9.602 -1.834 -27.744 1.00 93.56 186 CYS A C 1
ATOM 1431 O O . CYS A 1 186 ? 9.128 -1.290 -28.741 1.00 93.56 186 CYS A O 1
ATOM 1433 N N . SER A 1 187 ? 9.326 -3.103 -27.428 1.00 93.50 187 SER A N 1
ATOM 1434 C CA . SER A 1 187 ? 8.492 -3.981 -28.262 1.00 93.50 187 SER A CA 1
ATOM 1435 C C . SER A 1 187 ? 7.071 -3.440 -28.422 1.00 93.50 187 SER A C 1
ATOM 1437 O O . SER A 1 187 ? 6.518 -3.497 -29.516 1.00 93.50 187 SER A O 1
ATOM 1439 N N . SER A 1 188 ? 6.499 -2.837 -27.371 1.00 93.62 188 SER A N 1
ATOM 1440 C CA . SER A 1 188 ? 5.144 -2.264 -27.410 1.00 93.62 188 SER A CA 1
ATOM 1441 C C . SER A 1 188 ? 4.971 -1.121 -28.419 1.00 93.62 188 SER A C 1
ATOM 1443 O O . SER A 1 188 ? 3.841 -0.777 -28.758 1.00 93.62 188 SER A O 1
ATOM 1445 N N . VAL A 1 189 ? 6.075 -0.535 -28.896 1.00 95.00 189 VAL A N 1
ATOM 1446 C CA . VAL A 1 189 ? 6.092 0.531 -29.909 1.00 95.00 189 VAL A CA 1
ATOM 1447 C C . VAL A 1 189 ? 6.865 0.152 -31.176 1.00 95.00 189 VAL A C 1
ATOM 1449 O O . VAL A 1 189 ? 7.162 1.026 -31.988 1.00 95.00 189 VAL A O 1
ATOM 1452 N N . GLY A 1 190 ? 7.205 -1.130 -31.352 1.00 92.12 190 GLY A N 1
ATOM 1453 C CA . GLY A 1 190 ? 7.938 -1.619 -32.525 1.00 92.12 190 GLY A CA 1
ATOM 1454 C C . GLY A 1 190 ? 9.395 -1.146 -32.607 1.00 92.12 190 GLY A C 1
ATOM 1455 O O . GLY A 1 190 ? 9.956 -1.066 -33.695 1.00 92.12 190 GLY A O 1
ATOM 1456 N N . VAL A 1 191 ? 10.008 -0.801 -31.473 1.00 92.31 191 VAL A N 1
ATOM 1457 C CA . VAL A 1 191 ? 11.400 -0.341 -31.384 1.00 92.31 191 VAL A CA 1
ATOM 1458 C C . VAL A 1 191 ? 12.312 -1.493 -30.969 1.00 92.31 191 VAL A C 1
ATOM 1460 O O . VAL A 1 191 ? 12.000 -2.239 -30.042 1.00 92.31 191 VAL A O 1
ATOM 1463 N N . SER A 1 192 ? 13.483 -1.600 -31.599 1.00 89.44 192 SER A N 1
ATOM 1464 C CA . SER A 1 192 ? 14.521 -2.552 -31.194 1.00 89.44 192 SER A CA 1
ATOM 1465 C C . SER A 1 192 ? 15.173 -2.116 -29.881 1.00 89.44 192 SER A C 1
ATOM 1467 O O . SER A 1 192 ? 15.788 -1.049 -29.812 1.00 89.44 192 SER A O 1
ATOM 1469 N N . SER A 1 193 ? 15.078 -2.939 -28.835 1.00 88.56 193 SER A N 1
ATOM 1470 C CA . SER A 1 193 ? 15.835 -2.731 -27.595 1.00 88.56 193 SER A CA 1
ATOM 1471 C C . SER A 1 193 ? 17.276 -3.214 -27.742 1.00 88.56 193 SER A C 1
ATOM 1473 O O . SER A 1 193 ? 17.533 -4.189 -28.445 1.00 88.56 193 SER A O 1
ATOM 1475 N N . GLY A 1 194 ? 18.214 -2.578 -27.036 1.00 82.62 194 GLY A N 1
ATOM 1476 C CA . GLY A 1 194 ? 19.559 -3.141 -26.871 1.00 82.62 194 GLY A CA 1
ATOM 1477 C C . GLY A 1 194 ? 19.534 -4.513 -26.187 1.00 82.62 194 GLY A C 1
ATOM 1478 O O . GLY A 1 194 ? 18.562 -4.847 -25.505 1.00 82.62 194 GLY A O 1
ATOM 1479 N N . GLU A 1 195 ? 20.603 -5.295 -26.355 1.00 73.81 195 GLU A N 1
ATOM 1480 C CA . GLU A 1 195 ? 20.720 -6.610 -25.717 1.00 73.81 195 GLU A CA 1
ATOM 1481 C C . GLU A 1 195 ? 20.583 -6.516 -24.193 1.00 73.81 195 GLU A C 1
ATOM 1483 O O . GLU A 1 195 ? 21.111 -5.610 -23.535 1.00 73.81 195 GLU A O 1
ATOM 1488 N N . ALA A 1 196 ? 19.856 -7.477 -23.620 1.00 64.56 196 ALA A N 1
ATOM 1489 C CA . ALA A 1 196 ? 19.738 -7.597 -22.180 1.00 64.56 196 ALA A CA 1
ATOM 1490 C C . ALA A 1 196 ? 21.106 -7.970 -21.595 1.00 64.56 196 ALA A C 1
ATOM 1492 O O . ALA A 1 196 ? 21.654 -9.025 -21.893 1.00 64.56 196 ALA A O 1
ATOM 1493 N N . LEU A 1 197 ? 21.630 -7.128 -20.701 1.00 61.66 197 LEU A N 1
ATOM 1494 C CA . LEU A 1 197 ? 22.941 -7.326 -20.069 1.00 61.66 197 LEU A CA 1
ATOM 1495 C C . LEU A 1 197 ? 23.038 -8.631 -19.242 1.00 61.66 197 LEU A C 1
ATOM 1497 O O . LEU A 1 197 ? 24.127 -9.014 -18.824 1.00 61.66 197 LEU A O 1
ATOM 1501 N N . ARG A 1 198 ? 21.902 -9.274 -18.929 1.00 58.00 198 ARG A N 1
ATOM 1502 C CA . ARG A 1 198 ? 21.807 -10.509 -18.136 1.00 58.00 198 ARG A CA 1
ATOM 1503 C C . ARG A 1 198 ? 20.650 -11.367 -18.648 1.00 58.00 198 ARG A C 1
ATOM 1505 O O . ARG A 1 198 ? 19.497 -10.980 -18.487 1.00 58.00 198 ARG A O 1
ATOM 1512 N N . SER A 1 199 ? 20.957 -12.524 -19.227 1.00 50.66 199 SER A N 1
ATOM 1513 C CA . SER A 1 199 ? 19.972 -13.504 -19.709 1.00 50.66 199 SER A CA 1
ATOM 1514 C C . SER A 1 199 ? 19.445 -14.440 -18.611 1.00 50.66 199 SER A C 1
ATOM 1516 O O . SER A 1 199 ? 18.330 -14.933 -18.727 1.00 50.66 199 SER A O 1
ATOM 1518 N N . ASN A 1 200 ? 20.193 -14.628 -17.516 1.00 53.09 200 ASN A N 1
ATOM 1519 C CA . ASN A 1 200 ? 19.905 -15.638 -16.484 1.00 53.09 200 ASN A CA 1
ATOM 1520 C C . ASN A 1 200 ? 19.583 -15.005 -15.115 1.00 53.09 200 ASN A C 1
ATOM 1522 O O . ASN A 1 200 ? 20.261 -15.271 -14.124 1.00 53.09 200 ASN A O 1
ATOM 1526 N N . TYR A 1 201 ? 18.605 -14.095 -15.051 1.00 55.81 201 TYR A N 1
ATOM 1527 C CA . TYR A 1 201 ? 18.175 -13.520 -13.771 1.00 55.81 201 TYR A CA 1
ATOM 1528 C C . TYR A 1 201 ? 17.132 -14.413 -13.091 1.00 55.81 201 TYR A C 1
ATOM 1530 O O . TYR A 1 201 ? 15.966 -14.419 -13.482 1.00 55.81 201 TYR A O 1
ATOM 1538 N N . GLU A 1 202 ? 17.540 -15.116 -12.038 1.00 59.06 202 GLU A N 1
ATOM 1539 C CA . GLU A 1 202 ? 16.615 -15.778 -11.118 1.00 59.06 202 GLU A CA 1
ATOM 1540 C C . GLU A 1 202 ? 16.115 -14.773 -10.072 1.00 59.06 202 GLU A C 1
ATOM 1542 O O . GLU A 1 202 ? 16.894 -14.055 -9.430 1.00 59.06 202 GLU A O 1
ATOM 1547 N N . ARG A 1 203 ? 14.790 -14.678 -9.920 1.00 71.94 203 ARG A N 1
ATOM 1548 C CA . ARG A 1 203 ? 14.172 -13.791 -8.929 1.00 71.94 203 ARG A CA 1
ATOM 1549 C C . ARG A 1 203 ? 14.497 -14.307 -7.531 1.00 71.94 203 ARG A C 1
ATOM 1551 O O . ARG A 1 203 ? 14.283 -15.471 -7.231 1.00 71.94 203 ARG A O 1
ATOM 1558 N N . THR A 1 204 ? 14.972 -13.415 -6.663 1.00 83.56 204 THR A N 1
ATOM 1559 C CA . THR A 1 204 ? 15.267 -13.756 -5.259 1.00 83.56 204 THR A CA 1
ATOM 1560 C C . THR A 1 204 ? 14.010 -14.072 -4.449 1.00 83.56 204 THR A C 1
ATOM 1562 O O . THR A 1 204 ? 14.111 -14.789 -3.462 1.00 83.56 204 THR A O 1
ATOM 1565 N N . TRP A 1 205 ? 12.859 -13.518 -4.845 1.00 87.75 205 TRP A N 1
ATOM 1566 C CA . TRP A 1 205 ? 11.587 -13.719 -4.160 1.00 87.75 205 TRP A CA 1
ATOM 1567 C C . TRP A 1 205 ? 10.494 -14.111 -5.143 1.00 87.75 205 TRP A C 1
ATOM 1569 O O . TRP A 1 205 ? 10.384 -13.506 -6.217 1.00 87.75 205 TRP A O 1
ATOM 1579 N N . ASP A 1 206 ? 9.685 -15.085 -4.746 1.00 88.44 206 ASP A N 1
ATOM 1580 C CA . ASP A 1 206 ? 8.409 -15.389 -5.385 1.00 88.44 206 ASP A CA 1
ATOM 1581 C C . ASP A 1 206 ? 7.280 -14.502 -4.825 1.00 88.44 206 ASP A C 1
ATOM 1583 O O . ASP A 1 206 ? 7.477 -13.681 -3.923 1.00 88.44 206 ASP A O 1
ATOM 1587 N N . GLU A 1 207 ? 6.084 -14.625 -5.398 1.00 89.69 207 GLU A N 1
ATOM 1588 C CA . GLU A 1 207 ? 4.930 -13.829 -4.979 1.00 89.69 207 GLU A CA 1
ATOM 1589 C C . GLU A 1 207 ? 4.471 -14.163 -3.557 1.00 89.69 207 GLU A C 1
ATOM 1591 O O . GLU A 1 207 ? 4.113 -13.259 -2.803 1.00 89.69 207 GLU A O 1
ATOM 1596 N N . GLU A 1 208 ? 4.510 -15.435 -3.158 1.00 92.56 208 GLU A N 1
ATOM 1597 C CA . GLU A 1 208 ? 4.070 -15.877 -1.835 1.00 92.56 208 GLU A CA 1
ATOM 1598 C C . GLU A 1 208 ? 4.931 -15.270 -0.726 1.00 92.56 208 GLU A C 1
ATOM 1600 O O . GLU A 1 208 ? 4.403 -14.708 0.236 1.00 92.56 208 GLU A O 1
ATOM 1605 N N . GLN A 1 209 ? 6.249 -15.277 -0.908 1.00 93.75 209 GLN A N 1
ATOM 1606 C CA . GLN A 1 209 ? 7.196 -14.623 -0.015 1.00 93.75 209 GLN A CA 1
ATOM 1607 C C . GLN A 1 209 ? 6.939 -13.118 0.072 1.00 93.75 209 GLN A C 1
ATOM 1609 O O . GLN A 1 209 ? 6.978 -12.546 1.164 1.00 93.75 209 GLN A O 1
ATOM 1614 N N . LEU A 1 210 ? 6.650 -12.458 -1.055 1.00 95.00 210 LEU A N 1
ATOM 1615 C CA . LEU A 1 210 ? 6.350 -11.024 -1.069 1.00 95.00 210 LEU A CA 1
ATOM 1616 C C . LEU A 1 210 ? 5.075 -10.704 -0.290 1.00 95.00 210 LEU A C 1
ATOM 1618 O O . LEU A 1 210 ? 5.086 -9.783 0.528 1.00 95.00 210 LEU A O 1
ATOM 1622 N N . PHE A 1 211 ? 4.010 -11.479 -0.490 1.00 96.25 211 PHE A N 1
ATOM 1623 C CA . PHE A 1 211 ? 2.783 -11.341 0.290 1.00 96.25 211 PHE A CA 1
ATOM 1624 C C . PHE A 1 211 ? 3.019 -11.605 1.782 1.00 96.25 211 PHE A C 1
ATOM 1626 O O . PHE A 1 211 ? 2.519 -10.840 2.604 1.00 96.25 211 PHE A O 1
ATOM 1633 N N . GLY A 1 212 ? 3.855 -12.584 2.140 1.00 96.19 212 GLY A N 1
ATOM 1634 C CA . GLY A 1 212 ? 4.249 -12.835 3.530 1.00 96.19 212 GLY A CA 1
ATOM 1635 C C . GLY A 1 212 ? 4.971 -11.648 4.184 1.00 96.19 212 GLY A C 1
ATOM 1636 O O . GLY A 1 212 ? 4.709 -11.312 5.341 1.00 96.19 212 GLY A O 1
ATOM 1637 N N . PHE A 1 213 ? 5.837 -10.942 3.447 1.00 96.25 213 PHE A N 1
ATOM 1638 C CA . PHE A 1 213 ? 6.460 -9.712 3.953 1.00 96.25 213 PHE A CA 1
ATOM 1639 C C . PHE A 1 213 ? 5.454 -8.573 4.134 1.00 96.25 213 PHE A C 1
ATOM 1641 O O . PHE A 1 213 ? 5.535 -7.848 5.126 1.00 96.25 213 PHE A O 1
ATOM 1648 N N . VAL A 1 214 ? 4.509 -8.410 3.202 1.00 96.94 214 VAL A N 1
ATOM 1649 C CA . VAL A 1 214 ? 3.451 -7.397 3.324 1.00 96.94 214 VAL A CA 1
ATOM 1650 C C . VAL A 1 214 ? 2.533 -7.716 4.501 1.00 96.94 214 VAL A C 1
ATOM 1652 O O . VAL A 1 214 ? 2.222 -6.812 5.268 1.00 96.94 214 VAL A O 1
ATOM 1655 N N . GLU A 1 215 ? 2.157 -8.978 4.707 1.00 96.38 215 GLU A N 1
ATOM 1656 C CA . GLU A 1 215 ? 1.371 -9.402 5.869 1.00 96.38 215 GLU A CA 1
ATOM 1657 C C . GLU A 1 215 ? 2.082 -9.036 7.176 1.00 96.38 215 GLU A C 1
ATOM 1659 O O . GLU A 1 215 ? 1.499 -8.379 8.041 1.00 96.38 215 GLU A O 1
ATOM 1664 N N . ARG A 1 216 ? 3.361 -9.413 7.307 1.00 95.38 216 ARG A N 1
ATOM 1665 C CA . ARG A 1 216 ? 4.153 -9.104 8.503 1.00 95.38 216 ARG A CA 1
ATOM 1666 C C . ARG A 1 216 ? 4.236 -7.598 8.754 1.00 95.38 216 ARG A C 1
ATOM 1668 O O . ARG A 1 216 ? 4.143 -7.176 9.901 1.00 95.38 216 ARG A O 1
ATOM 1675 N N . PHE A 1 217 ? 4.380 -6.799 7.698 1.00 95.88 217 PHE A N 1
ATOM 1676 C CA . PHE A 1 217 ? 4.354 -5.343 7.794 1.00 95.88 217 PHE A CA 1
ATOM 1677 C C . PHE A 1 217 ? 2.992 -4.805 8.256 1.00 95.88 217 PHE A C 1
ATOM 1679 O O . PHE A 1 217 ? 2.948 -3.954 9.137 1.00 95.88 217 PHE A O 1
ATOM 1686 N N . LEU A 1 218 ? 1.878 -5.292 7.697 1.00 95.50 218 LEU A N 1
ATOM 1687 C CA . LEU A 1 218 ? 0.535 -4.815 8.054 1.00 95.50 218 LEU A CA 1
ATOM 1688 C C . LEU A 1 218 ? 0.169 -5.122 9.512 1.00 95.50 218 LEU A C 1
ATOM 1690 O O . LEU A 1 218 ? -0.580 -4.360 10.126 1.00 95.50 218 LEU A O 1
ATOM 1694 N N . ARG A 1 219 ? 0.718 -6.207 10.070 1.00 92.62 219 ARG A N 1
ATOM 1695 C CA . ARG A 1 219 ? 0.557 -6.577 11.483 1.00 92.62 219 ARG A CA 1
ATOM 1696 C C . ARG A 1 219 ? 1.364 -5.700 12.446 1.00 92.62 219 ARG A C 1
ATOM 1698 O O . ARG A 1 219 ? 1.121 -5.778 13.646 1.00 92.62 219 ARG A O 1
ATOM 1705 N N . GLU A 1 220 ? 2.294 -4.878 11.961 1.00 90.00 220 GLU A N 1
ATOM 1706 C CA . GLU A 1 220 ? 3.136 -4.038 12.814 1.00 90.00 220 GLU A CA 1
ATOM 1707 C C . GLU A 1 220 ? 2.348 -2.817 13.331 1.00 90.00 220 GLU A C 1
ATOM 1709 O O . GLU A 1 220 ? 2.046 -1.905 12.559 1.00 90.00 220 GLU A O 1
ATOM 1714 N N . PRO A 1 221 ? 2.026 -2.725 14.635 1.00 78.50 221 PRO A N 1
ATOM 1715 C CA . PRO A 1 221 ? 1.163 -1.664 15.162 1.00 78.50 221 PRO A CA 1
ATOM 1716 C C . PRO A 1 221 ? 1.773 -0.259 15.064 1.00 78.50 221 PRO A C 1
ATOM 1718 O O . PRO A 1 221 ? 1.030 0.725 15.106 1.00 78.50 221 PRO A O 1
ATOM 1721 N N . VAL A 1 222 ? 3.103 -0.164 14.949 1.00 84.81 222 VAL A N 1
ATOM 1722 C CA . VAL A 1 222 ? 3.850 1.099 14.825 1.00 84.81 222 VAL A CA 1
ATOM 1723 C C . VAL A 1 222 ? 3.686 1.720 13.433 1.00 84.81 222 VAL A C 1
ATOM 1725 O O . VAL A 1 222 ? 3.791 2.937 13.272 1.00 84.81 222 VAL A O 1
ATOM 1728 N N . HIS A 1 223 ? 3.422 0.901 12.414 1.00 82.44 223 HIS A N 1
ATOM 1729 C CA . HIS A 1 223 ? 3.321 1.344 11.032 1.00 82.44 223 HIS A CA 1
ATOM 1730 C C . HIS A 1 223 ? 1.888 1.143 10.537 1.00 82.44 223 HIS A C 1
ATOM 1732 O O . HIS A 1 223 ? 1.418 0.031 10.347 1.00 82.44 223 HIS A O 1
ATOM 1738 N N . HIS A 1 224 ? 1.179 2.245 10.305 1.00 86.00 224 HIS A N 1
ATOM 1739 C CA . HIS A 1 224 ? -0.237 2.294 9.924 1.00 86.00 224 HIS A CA 1
ATOM 1740 C C . HIS A 1 224 ? -0.511 1.854 8.468 1.00 86.00 224 HIS A C 1
ATOM 1742 O O . HIS A 1 224 ? -1.326 2.456 7.768 1.00 86.00 224 HIS A O 1
ATOM 1748 N N . GLY A 1 225 ? 0.215 0.848 7.968 1.00 87.50 225 GLY A N 1
ATOM 1749 C CA . GLY A 1 225 ? 0.006 0.229 6.657 1.00 87.50 225 GLY A CA 1
ATOM 1750 C C . GLY A 1 225 ? 0.249 1.134 5.442 1.00 87.50 225 GLY A C 1
ATOM 1751 O O . GLY A 1 225 ? -0.117 0.764 4.324 1.00 87.50 225 GLY A O 1
ATOM 1752 N N . ALA A 1 226 ? 0.847 2.318 5.612 1.00 90.31 226 ALA A N 1
ATOM 1753 C CA . ALA A 1 226 ? 1.082 3.248 4.509 1.00 90.31 226 ALA A CA 1
ATOM 1754 C C . ALA A 1 226 ? 2.297 2.833 3.666 1.00 90.31 226 ALA A C 1
ATOM 1756 O O . ALA A 1 226 ? 3.331 2.432 4.196 1.00 90.31 226 ALA A O 1
ATOM 1757 N N . SER A 1 227 ? 2.227 3.012 2.340 1.00 90.75 227 SER A N 1
ATOM 1758 C CA . SER A 1 227 ? 3.256 2.479 1.435 1.00 90.75 227 SER A CA 1
ATOM 1759 C C . SER A 1 227 ? 4.672 2.968 1.746 1.00 90.75 227 SER A C 1
ATOM 1761 O O . SER A 1 227 ? 5.620 2.202 1.669 1.00 90.75 227 SER A O 1
ATOM 1763 N N . HIS A 1 228 ? 4.830 4.249 2.096 1.00 88.31 228 HIS A N 1
ATOM 1764 C CA . HIS A 1 228 ? 6.143 4.830 2.399 1.00 88.31 228 HIS A CA 1
ATOM 1765 C C . HIS A 1 228 ? 6.739 4.289 3.710 1.00 88.31 228 HIS A C 1
ATOM 1767 O O . HIS A 1 228 ? 7.953 4.319 3.882 1.00 88.31 228 HIS A O 1
ATOM 1773 N N . GLN A 1 229 ? 5.905 3.767 4.615 1.00 94.19 229 GLN A N 1
ATOM 1774 C CA . GLN A 1 229 ? 6.352 3.158 5.865 1.00 94.19 229 GLN A CA 1
ATOM 1775 C C . GLN A 1 229 ? 6.893 1.740 5.654 1.00 94.19 229 GLN A C 1
ATOM 1777 O O . GLN A 1 229 ? 7.622 1.256 6.511 1.00 94.19 229 GLN A O 1
ATOM 1782 N N . PHE A 1 230 ? 6.615 1.092 4.516 1.00 95.00 230 PHE A N 1
ATOM 1783 C CA . PHE A 1 230 ? 7.152 -0.240 4.227 1.00 95.00 230 PHE A CA 1
ATOM 1784 C C . PHE A 1 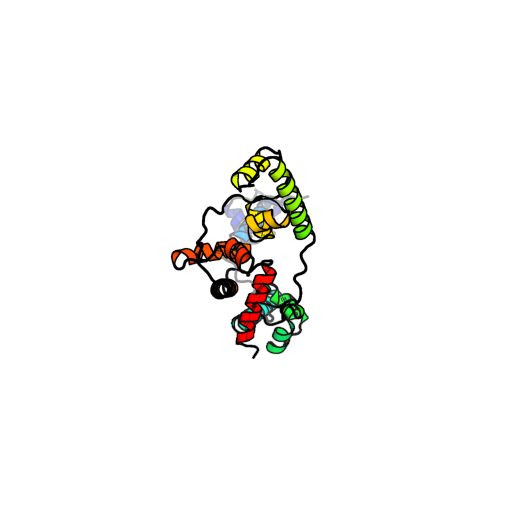230 ? 8.683 -0.236 4.153 1.00 95.00 230 PHE A C 1
ATOM 1786 O O . PHE A 1 230 ? 9.331 -1.082 4.759 1.00 95.00 230 PHE A O 1
ATOM 1793 N N . ASP A 1 231 ? 9.288 0.742 3.468 1.00 93.69 231 ASP A N 1
ATOM 1794 C CA . ASP A 1 231 ? 10.753 0.851 3.407 1.00 93.69 231 ASP A CA 1
ATOM 1795 C C . ASP A 1 231 ? 11.360 1.300 4.753 1.00 93.69 231 ASP A C 1
ATOM 1797 O O . ASP A 1 231 ? 12.494 0.935 5.069 1.00 93.69 231 ASP A O 1
ATOM 1801 N N . VAL A 1 232 ? 10.594 2.032 5.574 1.00 93.81 232 VAL A N 1
ATOM 1802 C CA . VAL A 1 232 ? 10.981 2.366 6.955 1.00 93.81 232 VAL A CA 1
ATOM 1803 C C . VAL A 1 232 ? 11.016 1.100 7.806 1.00 93.81 232 VAL A C 1
ATOM 1805 O O . VAL A 1 232 ? 12.052 0.800 8.390 1.00 93.81 232 VAL A O 1
ATOM 1808 N N . TRP A 1 233 ? 9.941 0.312 7.811 1.00 94.81 233 TRP A N 1
ATOM 1809 C CA . TRP A 1 233 ? 9.882 -0.986 8.485 1.00 94.81 233 TRP A CA 1
ATOM 1810 C C . TRP A 1 233 ? 10.979 -1.928 7.994 1.00 94.81 233 TRP A C 1
ATOM 1812 O O . TRP A 1 233 ? 11.715 -2.508 8.784 1.00 94.81 233 TRP A O 1
ATOM 1822 N N . ARG A 1 234 ? 11.169 -2.021 6.676 1.00 93.56 234 ARG A N 1
ATOM 1823 C CA . ARG A 1 234 ? 12.258 -2.791 6.080 1.00 93.56 234 ARG A CA 1
ATOM 1824 C C . ARG A 1 234 ? 13.592 -2.410 6.711 1.00 93.56 234 ARG A C 1
ATOM 1826 O O . ARG A 1 234 ? 14.352 -3.300 7.059 1.00 93.56 234 ARG A O 1
ATOM 1833 N N . SER A 1 235 ? 13.890 -1.122 6.888 1.00 92.00 235 SER A N 1
ATOM 1834 C CA . SER A 1 235 ? 15.165 -0.696 7.482 1.00 92.00 235 SER A CA 1
ATOM 1835 C C . SER A 1 235 ? 15.389 -1.216 8.910 1.00 92.00 235 SER A C 1
ATOM 1837 O O . SER A 1 235 ? 16.538 -1.454 9.277 1.00 92.00 235 SER A O 1
ATOM 1839 N N . THR A 1 236 ? 14.322 -1.466 9.681 1.00 91.25 236 THR A N 1
ATOM 1840 C CA . THR A 1 236 ? 14.418 -1.981 11.056 1.00 91.25 236 THR A CA 1
ATOM 1841 C C . THR A 1 236 ? 14.654 -3.492 11.101 1.00 91.25 236 THR A C 1
ATOM 1843 O O . THR A 1 236 ? 15.355 -3.975 11.987 1.00 91.25 236 THR A O 1
ATOM 1846 N N . VAL A 1 237 ? 14.128 -4.245 10.128 1.00 90.38 237 VAL A N 1
ATOM 1847 C CA . VAL A 1 237 ? 14.242 -5.716 10.080 1.00 90.38 237 VAL A CA 1
ATOM 1848 C C . VAL A 1 237 ? 15.347 -6.221 9.147 1.00 90.38 237 VAL A C 1
ATOM 1850 O O . VAL A 1 237 ? 15.774 -7.369 9.257 1.00 90.38 237 VAL A O 1
ATOM 1853 N N . ASN A 1 238 ? 15.854 -5.380 8.241 1.00 88.38 238 ASN A N 1
ATOM 1854 C CA . ASN A 1 238 ? 16.765 -5.815 7.179 1.00 88.38 238 ASN A CA 1
ATOM 1855 C C . ASN A 1 238 ? 18.163 -6.233 7.674 1.00 88.38 238 ASN A C 1
ATOM 1857 O O . ASN A 1 238 ? 18.922 -6.838 6.919 1.00 88.38 238 ASN A O 1
ATOM 1861 N N . SER A 1 239 ? 18.508 -5.931 8.928 1.00 85.56 239 SER A N 1
ATOM 1862 C CA . SER A 1 239 ? 19.725 -6.425 9.585 1.00 85.56 239 SER A CA 1
ATOM 1863 C C . SER A 1 239 ? 19.659 -7.918 9.929 1.00 85.56 239 SER A C 1
ATOM 1865 O O . SER A 1 239 ? 20.696 -8.571 9.980 1.00 85.56 239 SER A O 1
ATOM 1867 N N . THR A 1 240 ? 18.457 -8.461 10.149 1.00 85.69 240 THR A N 1
ATOM 1868 C CA . THR A 1 240 ? 18.239 -9.860 10.561 1.00 85.69 240 THR A CA 1
ATOM 1869 C C . THR A 1 240 ? 17.738 -10.735 9.420 1.00 85.69 240 THR A C 1
ATOM 1871 O O . THR A 1 240 ? 18.113 -11.900 9.325 1.00 85.69 240 THR A O 1
ATOM 1874 N N . GLN A 1 241 ? 16.925 -10.182 8.523 1.00 88.12 241 GLN A N 1
ATOM 1875 C CA . GLN A 1 241 ? 16.410 -10.891 7.358 1.00 88.12 241 GLN A CA 1
ATOM 1876 C C . GLN A 1 241 ? 16.429 -9.970 6.149 1.00 88.12 241 GLN A C 1
ATOM 1878 O O . GLN A 1 241 ? 15.969 -8.838 6.220 1.00 88.12 241 GLN A O 1
ATOM 1883 N N . LYS A 1 242 ? 16.898 -10.460 5.001 1.00 90.19 242 LYS A N 1
ATOM 1884 C CA . LYS A 1 242 ? 16.862 -9.675 3.767 1.00 90.19 242 LYS A CA 1
ATOM 1885 C C . LYS A 1 242 ? 15.416 -9.517 3.285 1.00 90.19 242 LYS A C 1
ATOM 1887 O O . LYS A 1 242 ? 14.814 -10.480 2.814 1.00 90.19 242 LYS A O 1
ATOM 1892 N N . VAL A 1 243 ? 14.892 -8.296 3.366 1.00 93.44 243 VAL A N 1
ATOM 1893 C CA . VAL A 1 243 ? 13.517 -7.952 2.969 1.00 93.44 243 VAL A CA 1
ATOM 1894 C C . VAL A 1 243 ? 13.538 -7.141 1.660 1.00 93.44 243 VAL A C 1
ATOM 1896 O O . VAL A 1 243 ? 14.389 -6.248 1.501 1.00 93.44 243 VAL A O 1
ATOM 1899 N N . PRO A 1 244 ? 12.645 -7.436 0.694 1.00 92.75 244 PRO A N 1
ATOM 1900 C CA . PRO A 1 244 ? 12.550 -6.710 -0.574 1.00 92.75 244 PRO A CA 1
ATOM 1901 C C . PRO A 1 244 ? 12.198 -5.237 -0.343 1.00 92.75 244 PRO A C 1
ATOM 1903 O O . PRO A 1 244 ? 11.522 -4.906 0.622 1.00 92.75 244 PRO A O 1
ATOM 1906 N N . SER A 1 245 ? 12.642 -4.337 -1.224 1.00 92.31 245 SER A N 1
ATOM 1907 C CA . SER A 1 245 ? 12.190 -2.938 -1.181 1.00 92.31 245 SER A CA 1
ATOM 1908 C C . SER A 1 245 ? 10.742 -2.817 -1.655 1.00 92.31 245 SER A C 1
ATOM 1910 O O . SER A 1 245 ? 10.261 -3.665 -2.413 1.00 92.31 245 SER A O 1
ATOM 1912 N N . LEU A 1 246 ? 10.069 -1.718 -1.303 1.00 91.50 246 LEU A N 1
ATOM 1913 C CA . LEU A 1 246 ? 8.729 -1.418 -1.822 1.00 91.50 246 LEU A CA 1
ATOM 1914 C C . LEU A 1 246 ? 8.684 -1.435 -3.359 1.00 91.50 246 LEU A C 1
ATOM 1916 O O . LEU A 1 246 ? 7.705 -1.878 -3.959 1.00 91.50 246 LEU A O 1
ATOM 1920 N N . GLY A 1 247 ? 9.751 -0.957 -4.007 1.00 86.44 247 GLY A N 1
ATOM 1921 C CA . GLY A 1 247 ? 9.886 -0.995 -5.463 1.00 86.44 247 GLY A CA 1
ATOM 1922 C C . GLY A 1 247 ? 9.886 -2.423 -6.010 1.00 86.44 247 GLY A C 1
ATOM 1923 O O . GLY A 1 247 ? 9.189 -2.698 -6.982 1.00 86.44 247 GLY A O 1
ATOM 1924 N N . THR A 1 248 ? 10.607 -3.341 -5.361 1.00 88.00 248 THR A N 1
ATOM 1925 C CA . THR A 1 248 ? 10.608 -4.764 -5.727 1.00 88.00 248 THR A CA 1
ATOM 1926 C C . THR A 1 248 ? 9.225 -5.387 -5.551 1.00 88.00 248 THR A C 1
ATOM 1928 O O . THR A 1 248 ? 8.750 -6.047 -6.471 1.00 88.00 248 THR A O 1
ATOM 1931 N N . VAL A 1 249 ? 8.558 -5.130 -4.419 1.00 91.50 249 VAL A N 1
ATOM 1932 C CA . VAL A 1 249 ? 7.202 -5.638 -4.145 1.00 91.50 249 VAL A CA 1
ATOM 1933 C C . VAL A 1 249 ? 6.226 -5.192 -5.239 1.00 91.50 249 VAL A C 1
ATOM 1935 O O . VAL A 1 249 ? 5.551 -6.026 -5.834 1.00 91.50 249 VAL A O 1
ATOM 1938 N N . ARG A 1 250 ? 6.210 -3.897 -5.579 1.00 88.44 250 ARG A N 1
ATOM 1939 C CA . ARG A 1 250 ? 5.334 -3.349 -6.631 1.00 88.44 250 ARG A CA 1
ATOM 1940 C C . ARG A 1 250 ? 5.633 -3.897 -8.020 1.00 88.44 250 ARG A C 1
ATOM 1942 O O . ARG A 1 250 ? 4.709 -4.131 -8.787 1.00 88.44 250 ARG A O 1
ATOM 1949 N N . ASN A 1 251 ? 6.907 -4.079 -8.354 1.00 81.00 251 ASN A N 1
ATOM 1950 C CA . ASN A 1 251 ? 7.295 -4.561 -9.677 1.00 81.00 251 ASN A CA 1
ATOM 1951 C C . ASN A 1 251 ? 6.908 -6.027 -9.903 1.00 81.00 251 ASN A C 1
ATOM 1953 O O . ASN A 1 251 ? 6.657 -6.404 -11.043 1.00 81.00 251 ASN A O 1
ATOM 1957 N N . ILE A 1 252 ? 6.908 -6.847 -8.847 1.00 84.31 252 ILE A N 1
ATOM 1958 C CA . ILE A 1 252 ? 6.624 -8.281 -8.962 1.00 84.31 252 ILE A CA 1
ATOM 1959 C C . ILE A 1 252 ? 5.129 -8.562 -8.787 1.00 84.31 252 ILE A C 1
ATOM 1961 O O . ILE A 1 252 ? 4.561 -9.225 -9.644 1.00 84.31 252 ILE A O 1
ATOM 1965 N N . LEU A 1 253 ? 4.484 -8.027 -7.742 1.00 86.81 253 LEU A N 1
ATOM 1966 C CA . LEU A 1 253 ? 3.049 -8.254 -7.494 1.00 86.81 253 LEU A CA 1
ATOM 1967 C C . LEU A 1 253 ? 2.142 -7.437 -8.433 1.00 86.81 253 LEU A C 1
ATOM 1969 O O . LEU A 1 253 ? 0.991 -7.796 -8.688 1.00 86.81 253 LEU A O 1
ATOM 1973 N N . GLY A 1 254 ? 2.660 -6.326 -8.964 1.00 77.88 254 GLY A N 1
ATOM 1974 C CA . GLY A 1 254 ? 1.908 -5.405 -9.809 1.00 77.88 254 GLY A CA 1
ATOM 1975 C C . GLY A 1 254 ? 0.842 -4.605 -9.049 1.00 77.88 254 GLY A C 1
ATOM 1976 O O . GLY A 1 254 ? 0.570 -4.824 -7.872 1.00 77.88 254 GLY A O 1
ATOM 1977 N N . GLY A 1 255 ? 0.231 -3.647 -9.749 1.00 79.44 255 GLY A N 1
ATOM 1978 C CA . GLY A 1 255 ? -0.809 -2.781 -9.187 1.00 79.44 255 GLY A CA 1
ATOM 1979 C C . GLY A 1 255 ? -0.287 -1.655 -8.287 1.00 79.44 255 GLY A C 1
ATOM 1980 O O . GLY A 1 255 ? 0.912 -1.372 -8.180 1.00 79.44 255 GLY A O 1
ATOM 1981 N N . THR A 1 256 ? -1.227 -0.949 -7.670 1.00 85.94 256 THR A N 1
ATOM 1982 C CA . THR A 1 256 ? -0.977 0.080 -6.662 1.00 85.94 256 THR A CA 1
ATOM 1983 C C . THR A 1 256 ? -0.684 -0.549 -5.297 1.00 85.94 256 THR A C 1
ATOM 1985 O O . THR A 1 256 ? -0.880 -1.739 -5.068 1.00 85.94 256 THR A O 1
ATOM 1988 N N . TRP A 1 257 ? -0.228 0.261 -4.335 1.00 91.56 257 TRP A N 1
ATOM 1989 C CA . TRP A 1 257 ? -0.101 -0.226 -2.955 1.00 91.56 257 TRP A CA 1
ATOM 1990 C C . TRP A 1 257 ? -1.447 -0.646 -2.350 1.00 91.56 257 TRP A C 1
ATOM 1992 O O . TRP A 1 257 ? -1.473 -1.585 -1.565 1.00 91.56 257 TRP A O 1
ATOM 2002 N N . GLY A 1 258 ? -2.542 0.029 -2.717 1.00 91.69 258 GLY A N 1
ATOM 2003 C CA . GLY A 1 258 ? -3.884 -0.349 -2.271 1.00 91.69 258 GLY A CA 1
ATOM 2004 C C . GLY A 1 258 ? -4.260 -1.745 -2.760 1.00 91.69 258 GLY A C 1
ATOM 2005 O O . GLY A 1 258 ? -4.707 -2.558 -1.961 1.00 91.69 258 GLY A O 1
ATOM 2006 N N . ASP A 1 259 ? -3.964 -2.054 -4.025 1.00 90.25 259 ASP A N 1
ATOM 2007 C CA . ASP A 1 259 ? -4.217 -3.380 -4.601 1.00 90.25 259 ASP A CA 1
ATOM 2008 C C . ASP A 1 259 ? -3.439 -4.467 -3.855 1.00 90.25 259 ASP A C 1
ATOM 2010 O O . ASP A 1 259 ? -4.008 -5.478 -3.450 1.00 90.25 259 ASP A O 1
ATOM 2014 N N . ILE A 1 260 ? -2.149 -4.221 -3.605 1.00 94.38 260 ILE A N 1
ATOM 2015 C CA . ILE A 1 260 ? -1.278 -5.146 -2.871 1.00 94.38 260 ILE A CA 1
ATOM 2016 C C . ILE A 1 260 ? -1.774 -5.326 -1.432 1.00 94.38 260 ILE A C 1
ATOM 2018 O O . ILE A 1 260 ? -1.897 -6.455 -0.970 1.00 94.38 260 ILE A O 1
ATOM 2022 N N . ARG A 1 261 ? -2.104 -4.233 -0.728 1.00 96.00 261 ARG A N 1
ATOM 2023 C CA . ARG A 1 261 ? -2.674 -4.276 0.627 1.00 96.00 261 ARG A CA 1
ATOM 2024 C C . ARG A 1 261 ? -3.953 -5.109 0.648 1.00 96.00 261 ARG A C 1
ATOM 2026 O O . ARG A 1 261 ? -4.077 -5.990 1.491 1.00 96.00 261 ARG A O 1
ATOM 2033 N N . ASN A 1 262 ? -4.884 -4.843 -0.264 1.00 95.56 262 ASN A N 1
ATOM 2034 C CA . ASN A 1 262 ? -6.180 -5.513 -0.303 1.00 95.56 262 ASN A CA 1
ATOM 2035 C C . ASN A 1 262 ? -6.033 -6.999 -0.624 1.00 95.56 262 ASN A C 1
ATOM 2037 O O . ASN A 1 262 ? -6.635 -7.828 0.051 1.00 95.56 262 ASN A O 1
ATOM 2041 N N . ALA A 1 263 ? -5.178 -7.350 -1.587 1.00 94.94 263 ALA A N 1
ATOM 2042 C CA . ALA A 1 263 ? -4.852 -8.740 -1.882 1.00 94.94 263 ALA A CA 1
ATOM 2043 C C . ALA A 1 263 ? -4.255 -9.456 -0.656 1.00 94.94 263 ALA A C 1
ATOM 2045 O O . ALA A 1 263 ? -4.688 -10.559 -0.325 1.00 94.94 263 ALA A O 1
ATOM 2046 N N . THR A 1 264 ? -3.337 -8.815 0.078 1.00 96.81 264 THR A N 1
ATOM 2047 C CA . THR A 1 264 ? -2.809 -9.366 1.336 1.00 96.81 264 THR A CA 1
ATOM 2048 C C . THR A 1 264 ? -3.910 -9.548 2.382 1.00 96.81 264 THR A C 1
ATOM 2050 O O . THR A 1 264 ? -4.010 -10.620 2.971 1.00 96.81 264 THR A O 1
ATOM 2053 N N . LEU A 1 265 ? -4.772 -8.548 2.595 1.00 97.00 265 LEU A N 1
ATOM 2054 C CA . LEU A 1 265 ? -5.862 -8.637 3.572 1.00 97.00 265 LEU A CA 1
ATOM 2055 C C . LEU A 1 265 ? -6.866 -9.743 3.226 1.00 97.00 265 LEU A C 1
ATOM 2057 O O . LEU A 1 265 ? -7.299 -10.446 4.130 1.00 97.00 265 LEU A O 1
ATOM 2061 N N . ARG A 1 266 ? -7.187 -9.968 1.945 1.00 96.19 266 ARG A N 1
ATOM 2062 C CA . ARG A 1 266 ? -8.020 -11.110 1.518 1.00 96.19 266 ARG A CA 1
ATOM 2063 C C . ARG A 1 266 ? -7.371 -12.450 1.847 1.00 96.19 266 ARG A C 1
ATOM 2065 O O . ARG A 1 266 ? -8.047 -13.352 2.331 1.00 96.19 266 ARG A O 1
ATOM 2072 N N . ARG A 1 267 ? -6.057 -12.577 1.625 1.00 95.31 267 ARG A N 1
ATOM 2073 C CA . ARG A 1 267 ? -5.302 -13.789 1.989 1.00 95.31 267 ARG A CA 1
ATOM 2074 C C . ARG A 1 267 ? -5.327 -14.028 3.497 1.00 95.31 267 ARG A C 1
ATOM 2076 O O . ARG A 1 267 ? -5.595 -15.143 3.926 1.00 95.31 267 ARG A O 1
ATOM 2083 N N . MET A 1 268 ? -5.105 -12.981 4.294 1.00 95.81 268 MET A N 1
ATOM 2084 C CA . MET A 1 268 ? -5.190 -13.058 5.756 1.00 95.81 268 MET A CA 1
ATOM 2085 C C . MET A 1 268 ? -6.614 -13.402 6.221 1.00 95.81 268 MET A C 1
ATOM 2087 O O . MET A 1 268 ? -6.785 -14.170 7.163 1.00 95.81 268 MET A O 1
ATOM 2091 N N . ARG A 1 269 ? -7.630 -12.865 5.537 1.00 95.62 269 ARG A N 1
ATOM 2092 C CA . ARG A 1 269 ? -9.047 -13.134 5.791 1.00 95.62 269 ARG A CA 1
ATOM 2093 C C . ARG A 1 269 ? -9.432 -14.589 5.554 1.00 95.62 269 ARG A C 1
ATOM 2095 O O . ARG A 1 269 ? -10.142 -15.168 6.372 1.00 95.62 269 ARG A O 1
ATOM 2102 N N . ALA A 1 270 ? -8.929 -15.198 4.483 1.00 94.12 270 ALA A N 1
ATOM 2103 C CA . ALA A 1 270 ? -9.184 -16.603 4.165 1.00 94.12 270 ALA A CA 1
ATOM 2104 C C . ALA A 1 270 ? -8.747 -17.575 5.283 1.00 94.12 270 ALA A C 1
ATOM 2106 O O . ALA A 1 270 ? -9.202 -18.714 5.310 1.00 94.12 270 ALA A O 1
ATOM 2107 N N . ALA A 1 271 ? -7.894 -17.140 6.220 1.00 92.00 271 ALA A N 1
ATOM 2108 C CA . ALA A 1 271 ? -7.481 -17.949 7.364 1.00 92.00 271 ALA A CA 1
ATOM 2109 C C . ALA A 1 271 ? -8.529 -18.038 8.491 1.00 92.00 271 ALA A C 1
ATOM 2111 O O . ALA A 1 271 ? -8.442 -18.957 9.301 1.00 92.00 271 ALA A O 1
ATOM 2112 N N . TRP A 1 272 ? -9.488 -17.107 8.572 1.00 93.62 272 TRP A N 1
ATOM 2113 C CA . TRP A 1 272 ? -10.475 -17.056 9.664 1.00 93.62 272 TRP A CA 1
ATOM 2114 C C . TRP A 1 272 ? -11.934 -16.989 9.201 1.00 93.62 272 TRP A C 1
ATOM 2116 O O . TRP A 1 272 ? -12.828 -17.248 9.999 1.00 93.62 272 TRP A O 1
ATOM 2126 N N . ALA A 1 273 ? -12.193 -16.638 7.939 1.00 88.38 273 ALA A N 1
ATOM 2127 C CA . ALA A 1 273 ? -13.547 -16.491 7.402 1.00 88.38 273 ALA A CA 1
ATOM 2128 C C . ALA A 1 273 ? -14.152 -17.792 6.825 1.00 88.38 273 ALA A C 1
ATOM 2130 O O . ALA A 1 273 ? -15.250 -17.736 6.273 1.00 88.38 273 ALA A O 1
ATOM 2131 N N . ASN A 1 274 ? -13.441 -18.924 6.925 1.00 63.78 274 ASN A N 1
ATOM 2132 C CA . ASN A 1 274 ? -13.881 -20.243 6.447 1.00 63.78 274 ASN A CA 1
ATOM 2133 C C . ASN A 1 274 ? -14.570 -21.063 7.540 1.00 63.78 274 ASN A C 1
ATOM 2135 O O . ASN A 1 274 ? -14.041 -21.082 8.674 1.00 63.78 274 ASN A O 1
#

Secondary structure (DSSP, 8-state):
---EEEGGGS-HHHHHHHHHTT---TTSEEEHHHHHHHHHHHHHH-TTS--PPP--------S--HHHHHHHHHHHHHHHHHHSTT--HHHHHHHHT--HHHHHHHSGGGGGGPPPGGGSSPPSS----HHHHHHHHHHHHHHHHHHTTSSSB-HHHHHHHHHTTSS----HHHHHHHHSSHHHHHHTTTPPBPPPS-S----S--HHHHHHHHHHHHT-TTS-S-HHHHHHHHHHHTTTS----HHHHHHHH-S-HHHHHHHHHHHHHTTT--

Radius of gyration: 35.37 Å; chains: 1; bounding box: 47×79×93 Å

Foldseek 3Di:
DDQKDAPVPDDPLLNVVCVVVVQADPRRIHGNVVSVVSVVCCVVPVPPDDDDDPPPPPPPPPDDDPVVVLQVLLVVLLVVCLQQFQAALVRSCVVVVHDSVSSVVSCVLQCLRYDHPVLLDQDPDDDDDPVLVVQLVQLLVQLVQLLVVDPPDELVSSVVCVVVVVGDHDHLLSLCLSQVHPCSSCVVNVHHHDDDPDPDDDDPDDLVVLLVLLLVVSSDSVDSSDLVCSVVVCVVCCVPPNDDHSSSSCSRVHDDSVSSSSVSSSVSNVVPVD

pLDDT: mean 84.58, std 13.88, range [37.12, 97.5]

Sequence (274 aa):
MSQRIPVTELPQSVVWAATELDLFDDNNTISRSHFRTLGEFLLRYGGGNSTPAPAKVTRTRTKATKAEVRSELTDRIREFLATHPGATLHEIAVALSVPLPAITTSARPVEWLVLAENELEEPTERVESQTISDTRDRARGALQAANLMASPLTHNAYTALLRSGRIQGPSVARIVQLFGSWSAACSSVGVSSGEALRSNYERTWDEEQLFGFVERFLREPVHHGASHQFDVWRSTVNSTQKVPSLGTVRNILGGTWGDIRNATLRRMRAAWAN